Protein AF-A0A2V9ZZ71-F1 (afdb_monomer)

Nearest PDB structures (foldseek):
  5htf-assembly1_A  TM=5.946E-01  e=4.696E-04  Listeria monocytogenes EGD-e
  5tvl-assembly1_D  TM=6.041E-01  e=1.216E-03  Streptococcus pneumoniae str. Canada MDR_19A
  5tvl-assembly1_B  TM=5.857E-01  e=1.146E-03  Streptococcus pneumoniae str. Canada MDR_19A
  5tvl-assembly1_C  TM=5.934E-01  e=2.076E-03  Streptococcus pneumoniae str. Canada MDR_19A
  5htf-assembly1_B  TM=5.254E-01  e=1.236E-02  Listeria monocytogenes EGD-e

Radius of gyration: 32.53 Å; Cα contacts (8 Å, |Δi|>4): 201; chains: 1; bounding box: 63×42×75 Å

Structure (mmCIF, N/CA/C/O backbone):
data_AF-A0A2V9ZZ71-F1
#
_entry.id   AF-A0A2V9ZZ71-F1
#
loop_
_atom_site.group_PDB
_atom_site.id
_atom_site.type_symbol
_atom_site.label_atom_id
_atom_site.label_alt_id
_atom_site.label_comp_id
_atom_site.label_asym_id
_atom_site.label_entity_id
_atom_site.label_seq_id
_atom_site.pdbx_PDB_ins_code
_atom_site.Cartn_x
_atom_site.Cartn_y
_atom_site.Cartn_z
_atom_site.occupancy
_atom_site.B_iso_or_equiv
_atom_site.auth_seq_id
_atom_site.auth_comp_id
_atom_site.auth_asym_id
_atom_site.auth_atom_id
_atom_site.pdbx_PDB_model_num
ATOM 1 N N . GLY A 1 1 ? -25.218 19.286 33.540 1.00 86.62 1 GLY A N 1
ATOM 2 C CA . GLY A 1 1 ? -24.069 19.230 34.470 1.00 86.62 1 GLY A CA 1
ATOM 3 C C . GLY A 1 1 ? -23.604 17.795 34.626 1.00 86.62 1 GLY A C 1
ATOM 4 O O . GLY A 1 1 ? -24.302 16.906 34.154 1.00 86.62 1 GLY A O 1
ATOM 5 N N . VAL A 1 2 ? -22.455 17.566 35.270 1.00 90.88 2 VAL A N 1
ATOM 6 C CA . VAL A 1 2 ? -21.886 16.212 35.462 1.00 90.88 2 VAL A CA 1
ATOM 7 C C . VAL A 1 2 ? -22.869 15.278 36.178 1.00 90.88 2 VAL A C 1
ATOM 9 O O . VAL A 1 2 ? -23.041 14.143 35.752 1.00 90.88 2 VAL A O 1
ATOM 12 N N . GLU A 1 3 ? -23.574 15.772 37.198 1.00 93.06 3 GLU A N 1
ATOM 13 C CA . GLU A 1 3 ? -24.551 14.973 37.952 1.00 93.06 3 GLU A CA 1
ATOM 14 C C . GLU A 1 3 ? -25.739 14.522 37.090 1.00 93.06 3 GLU A C 1
ATOM 16 O O . GLU A 1 3 ? -26.086 13.346 37.067 1.00 93.06 3 GLU A O 1
ATOM 21 N N . GLU A 1 4 ? -26.304 15.430 36.290 1.00 94.88 4 GLU A N 1
ATOM 22 C CA . GLU A 1 4 ? -27.388 15.100 35.353 1.00 94.88 4 GLU A CA 1
ATOM 23 C C . GLU A 1 4 ? -26.950 14.080 34.295 1.00 94.88 4 GLU A C 1
ATOM 25 O O . GLU A 1 4 ? -27.708 13.180 33.938 1.00 94.88 4 GLU A O 1
ATOM 30 N N . ALA A 1 5 ? -25.710 14.189 33.805 1.00 95.25 5 ALA A N 1
ATOM 31 C CA . ALA A 1 5 ? -25.159 13.227 32.855 1.00 95.25 5 ALA A CA 1
ATOM 32 C C . ALA A 1 5 ? -24.974 11.841 33.495 1.00 95.25 5 ALA A C 1
ATOM 34 O O . ALA A 1 5 ? -25.311 10.838 32.864 1.00 95.25 5 ALA A O 1
ATOM 35 N N . ARG A 1 6 ? -24.513 11.786 34.754 1.00 96.06 6 ARG A N 1
ATOM 36 C CA . ARG A 1 6 ? -24.401 10.538 35.522 1.00 96.06 6 ARG A CA 1
ATOM 37 C C . ARG A 1 6 ? -25.767 9.895 35.713 1.00 96.06 6 ARG A C 1
ATOM 39 O O . ARG A 1 6 ? -25.947 8.740 35.346 1.00 96.06 6 ARG A O 1
ATOM 46 N N . LYS A 1 7 ? -26.737 10.654 36.224 1.00 97.50 7 LYS A N 1
ATOM 47 C CA . LYS A 1 7 ? -28.095 10.166 36.477 1.00 97.50 7 LYS A CA 1
ATOM 48 C C . LYS A 1 7 ? -28.752 9.644 35.200 1.00 97.50 7 LYS A C 1
ATOM 50 O O . LYS A 1 7 ? -29.333 8.562 35.200 1.00 97.50 7 LYS A O 1
ATOM 55 N N . LYS A 1 8 ? -28.585 10.364 34.083 1.00 97.69 8 LYS A N 1
ATOM 56 C CA . LYS A 1 8 ? -29.039 9.894 32.770 1.00 97.69 8 LYS A CA 1
ATOM 57 C C . LYS A 1 8 ? -28.391 8.557 32.403 1.00 97.69 8 LYS A C 1
ATOM 59 O O . LYS A 1 8 ? -29.105 7.647 31.996 1.00 97.69 8 LYS A O 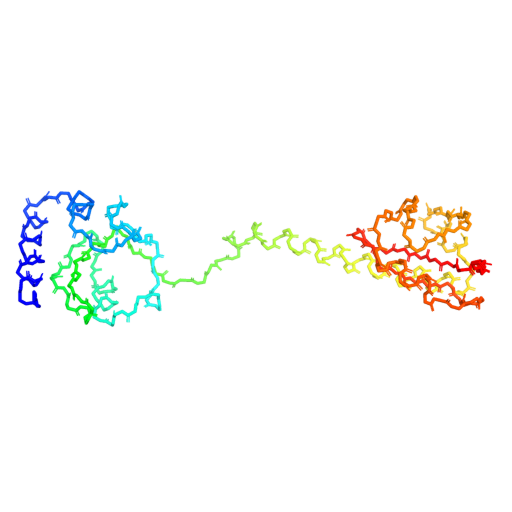1
ATOM 64 N N . ALA A 1 9 ? -27.073 8.417 32.547 1.00 97.69 9 ALA A N 1
ATOM 65 C CA . ALA A 1 9 ? -26.388 7.156 32.264 1.00 97.69 9 ALA A CA 1
ATOM 66 C C . ALA A 1 9 ? -26.896 6.013 33.165 1.00 97.69 9 ALA A C 1
ATOM 68 O O . ALA A 1 9 ? -27.210 4.934 32.670 1.00 97.69 9 ALA A O 1
ATOM 69 N N . GLU A 1 10 ? -27.069 6.251 34.464 1.00 98.12 10 GLU A N 1
ATOM 70 C CA . GLU A 1 10 ? -27.602 5.256 35.404 1.00 98.12 10 GLU A CA 1
ATOM 71 C C . GLU A 1 10 ? -29.016 4.794 35.032 1.00 98.12 10 GLU A C 1
ATOM 73 O O . GLU A 1 10 ? -29.315 3.599 35.083 1.00 98.12 10 GLU A O 1
ATOM 78 N N . ASP A 1 11 ? -29.887 5.710 34.609 1.00 98.31 11 ASP A N 1
ATOM 79 C CA . ASP A 1 11 ? -31.243 5.367 34.180 1.00 98.31 11 ASP A CA 1
ATOM 80 C C . ASP A 1 11 ? -31.258 4.574 32.865 1.00 98.31 11 ASP A C 1
ATOM 82 O O . ASP A 1 11 ? -32.060 3.648 32.711 1.00 98.31 11 ASP A O 1
ATOM 86 N N . LEU A 1 12 ? -30.343 4.868 31.937 1.00 98.19 12 LEU A N 1
ATOM 87 C CA . LEU A 1 12 ? -30.165 4.062 30.725 1.00 98.19 12 LEU A CA 1
ATOM 88 C C . LEU A 1 12 ? -29.623 2.669 31.058 1.00 98.19 12 LEU A C 1
ATOM 90 O O . LEU A 1 12 ? -30.107 1.678 30.511 1.00 98.19 12 LEU A O 1
ATOM 94 N N . LEU A 1 13 ? -28.684 2.561 31.999 1.00 98.19 13 LEU A N 1
ATOM 95 C CA . LEU A 1 13 ? -28.173 1.270 32.449 1.00 98.19 13 LEU A CA 1
ATOM 96 C C . LEU A 1 13 ? -29.276 0.413 33.082 1.00 98.19 13 LEU A C 1
ATOM 98 O O . LEU A 1 13 ? -29.344 -0.785 32.810 1.00 98.19 13 LEU A O 1
ATOM 102 N N . LYS A 1 14 ? -30.174 1.005 33.882 1.00 98.19 14 LYS A N 1
ATOM 103 C CA . LYS A 1 14 ? -31.342 0.289 34.429 1.00 98.19 14 LYS A CA 1
ATOM 104 C C . LYS A 1 14 ? -32.219 -0.289 33.318 1.00 98.19 14 LYS A C 1
ATOM 106 O O . LYS A 1 14 ? -32.635 -1.439 33.421 1.00 98.19 14 LYS A O 1
ATOM 111 N N . GLN A 1 15 ? -32.464 0.469 32.247 1.00 97.69 15 GLN A N 1
ATOM 112 C CA . GLN A 1 15 ? -33.233 -0.015 31.093 1.00 97.69 15 GLN A CA 1
ATOM 113 C C . GLN A 1 15 ? -32.530 -1.185 30.396 1.00 97.69 15 GLN A C 1
ATOM 115 O O . GLN A 1 15 ? -33.166 -2.193 30.092 1.00 97.69 15 GLN A O 1
ATOM 120 N N . LEU A 1 16 ? -31.215 -1.084 30.189 1.00 97.50 16 LEU A N 1
ATOM 121 C CA . LEU A 1 16 ? -30.416 -2.155 29.588 1.00 97.50 16 LEU A CA 1
ATOM 122 C C . LEU A 1 16 ? -30.435 -3.426 30.450 1.00 97.50 16 LEU A C 1
ATOM 124 O O . LEU A 1 16 ? -30.664 -4.516 29.931 1.00 97.50 16 LEU A O 1
ATOM 128 N N . LYS A 1 17 ? -30.289 -3.289 31.774 1.00 95.81 17 LYS A N 1
ATOM 129 C CA . LYS A 1 17 ? -30.390 -4.403 32.733 1.00 95.81 17 LYS A CA 1
ATOM 130 C C . LYS A 1 17 ? -31.794 -5.017 32.787 1.00 95.81 17 LYS A C 1
ATOM 132 O O . LYS A 1 17 ? -31.918 -6.208 33.047 1.00 95.81 17 LYS A O 1
ATOM 137 N N . ALA A 1 18 ? -32.835 -4.236 32.501 1.00 96.75 18 ALA A N 1
ATOM 138 C CA . ALA A 1 18 ? -34.211 -4.713 32.362 1.00 96.75 18 ALA A CA 1
ATOM 139 C C . ALA A 1 18 ? -34.499 -5.394 31.005 1.00 96.75 18 ALA A C 1
ATOM 141 O O . ALA A 1 18 ? -35.634 -5.798 30.759 1.00 96.75 18 ALA A O 1
ATOM 142 N N . GLY A 1 19 ? -33.497 -5.540 30.129 1.00 94.81 19 GLY A N 1
ATOM 143 C CA . GLY A 1 19 ? -33.616 -6.252 28.854 1.00 94.81 19 GLY A CA 1
ATOM 144 C C . GLY A 1 19 ? -33.905 -5.366 27.642 1.00 94.81 19 GLY A C 1
ATOM 145 O O . GLY A 1 19 ? -34.232 -5.888 26.576 1.00 94.81 19 GLY A O 1
ATOM 146 N N . ALA A 1 20 ? -33.786 -4.039 27.762 1.00 97.50 20 ALA A N 1
ATOM 147 C CA . ALA A 1 20 ? -33.889 -3.156 26.603 1.00 97.50 20 ALA A CA 1
ATOM 148 C C . ALA A 1 20 ? -32.803 -3.476 25.557 1.00 97.50 20 ALA A C 1
ATOM 150 O O . ALA A 1 20 ? -31.664 -3.813 25.890 1.00 97.50 20 ALA A O 1
ATOM 151 N N . ASN A 1 21 ? -33.140 -3.334 24.271 1.00 97.31 21 ASN A N 1
ATOM 152 C CA . ASN A 1 21 ? -32.179 -3.533 23.191 1.00 97.31 21 ASN A CA 1
ATOM 153 C C . ASN A 1 21 ? -31.091 -2.445 23.228 1.00 97.31 21 ASN A C 1
ATOM 155 O O . ASN A 1 21 ? -31.386 -1.251 23.151 1.00 97.31 21 ASN A O 1
ATOM 159 N N . PHE A 1 22 ? -29.827 -2.866 23.304 1.00 97.56 22 PHE A N 1
ATOM 160 C CA . PHE A 1 22 ? -28.691 -1.950 23.420 1.00 97.56 22 PHE A CA 1
ATOM 161 C C . PHE A 1 22 ? -28.575 -0.991 22.230 1.00 97.56 22 PHE A C 1
ATOM 163 O O . PHE A 1 22 ? -28.389 0.207 22.428 1.00 97.56 22 PHE A O 1
ATOM 170 N N . ALA A 1 23 ? -28.741 -1.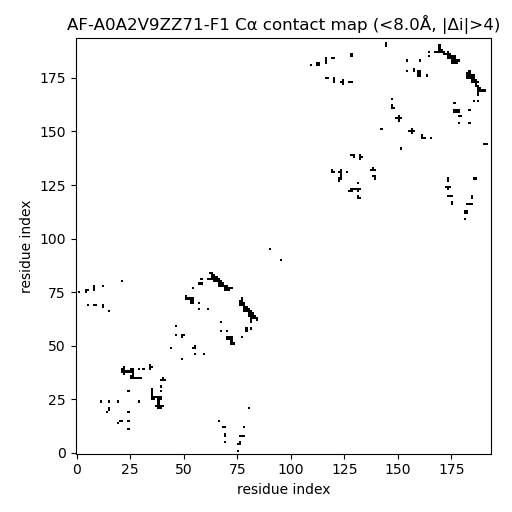493 21.005 1.00 97.38 23 ALA A N 1
ATOM 171 C CA . ALA A 1 23 ? -28.625 -0.682 19.799 1.00 97.38 23 ALA A CA 1
ATOM 172 C C . ALA A 1 23 ? -29.712 0.401 19.732 1.00 97.38 23 ALA A C 1
ATOM 174 O O . ALA A 1 23 ? -29.436 1.525 19.314 1.00 97.38 23 ALA A O 1
ATOM 175 N N . ASP A 1 24 ? -30.928 0.099 20.188 1.00 97.88 24 ASP A N 1
ATOM 176 C CA . ASP A 1 24 ? -32.017 1.079 20.228 1.00 97.88 24 ASP A CA 1
ATOM 177 C C . ASP A 1 24 ? -31.779 2.156 21.291 1.00 97.88 24 ASP A C 1
ATOM 179 O O . ASP A 1 24 ? -32.014 3.343 21.041 1.00 97.88 24 ASP A O 1
ATOM 183 N N . VAL A 1 25 ? -31.283 1.762 22.468 1.00 97.81 25 VAL A N 1
ATOM 184 C CA . VAL A 1 25 ? -30.900 2.702 23.530 1.00 97.81 25 VAL A CA 1
ATOM 185 C C . VAL A 1 25 ? -29.761 3.605 23.054 1.00 97.81 25 VAL A C 1
ATOM 187 O O . VAL A 1 25 ? -29.849 4.824 23.224 1.00 97.81 25 VAL A O 1
ATOM 190 N N . ALA A 1 26 ? -28.743 3.037 22.401 1.00 97.62 26 ALA A N 1
ATOM 191 C CA . ALA A 1 26 ? -27.606 3.768 21.856 1.00 97.62 26 ALA A CA 1
ATOM 192 C C . ALA A 1 26 ? -28.023 4.750 20.750 1.00 97.62 26 ALA A C 1
ATOM 194 O O . ALA A 1 26 ? -27.672 5.923 20.833 1.00 97.62 26 ALA A O 1
ATOM 195 N N . LYS A 1 27 ? -28.846 4.334 19.777 1.00 97.56 27 LYS A N 1
ATOM 196 C CA . LYS A 1 27 ? -29.354 5.228 18.714 1.00 97.56 27 LYS A CA 1
ATOM 197 C C . LYS A 1 27 ? -30.094 6.444 19.249 1.00 97.56 27 LYS A C 1
ATOM 199 O O . LYS A 1 27 ? -30.001 7.521 18.669 1.00 97.56 27 LYS A O 1
ATOM 204 N N . LYS A 1 28 ? -30.850 6.267 20.332 1.00 97.19 28 LYS A N 1
ATOM 205 C CA . LYS A 1 28 ? -31.665 7.336 20.921 1.00 97.19 28 LYS A CA 1
ATOM 206 C C . LYS A 1 28 ? -30.876 8.262 21.844 1.00 97.19 28 LYS A C 1
ATOM 208 O O . LYS A 1 28 ? -31.273 9.411 22.006 1.00 97.19 28 LYS A O 1
ATOM 213 N N . ASN A 1 29 ? -29.822 7.767 22.495 1.00 97.19 29 ASN A N 1
ATOM 214 C CA . ASN A 1 29 ? -29.215 8.465 23.632 1.00 97.19 29 ASN A CA 1
ATOM 215 C C . ASN A 1 29 ? -27.707 8.696 23.536 1.00 97.19 29 ASN A C 1
ATOM 217 O O . ASN A 1 29 ? -27.206 9.543 24.281 1.00 97.19 29 ASN A O 1
ATOM 221 N N . SER A 1 30 ? -26.994 7.950 22.689 1.00 96.50 30 SER A N 1
ATOM 222 C CA . SER A 1 30 ? -25.545 8.084 22.555 1.00 96.50 30 SER A CA 1
ATOM 223 C C . SER A 1 30 ? -25.185 9.460 22.005 1.00 96.50 30 SER A C 1
ATOM 225 O O . SER A 1 30 ? -25.816 9.955 21.072 1.00 96.50 30 SER A O 1
ATOM 227 N N . GLN A 1 31 ? -24.161 10.065 22.601 1.00 95.25 31 GLN A N 1
ATOM 228 C CA . GLN A 1 31 ? -23.579 11.329 22.146 1.00 95.25 31 GLN A CA 1
ATOM 229 C C . GLN A 1 31 ? -22.339 11.106 21.269 1.00 95.25 31 GLN A C 1
ATOM 231 O O . GLN A 1 31 ? -21.795 12.069 20.737 1.00 95.25 31 GLN A O 1
ATOM 236 N N . ASP A 1 32 ? -21.910 9.853 21.092 1.00 92.38 32 ASP A N 1
ATOM 237 C CA . ASP A 1 32 ? -20.880 9.501 20.121 1.00 92.38 32 ASP A CA 1
ATOM 238 C C . ASP A 1 32 ? -21.469 9.568 18.702 1.00 92.38 32 ASP A C 1
ATOM 240 O O . ASP A 1 32 ? -22.326 8.763 18.321 1.00 92.38 32 ASP A O 1
ATOM 244 N N . ALA A 1 33 ? -21.017 10.553 17.926 1.00 90.81 33 ALA A N 1
ATOM 245 C CA . ALA A 1 33 ? -21.499 10.816 16.574 1.00 90.81 33 ALA A CA 1
ATOM 246 C C . ALA A 1 33 ? -21.133 9.706 15.571 1.00 90.81 33 ALA A C 1
ATOM 248 O O . ALA A 1 33 ? -21.847 9.516 14.575 1.00 90.81 33 ALA A O 1
ATOM 249 N N . ASP A 1 34 ? -20.053 8.967 15.830 1.00 90.50 34 ASP A N 1
ATOM 250 C CA . ASP A 1 34 ? -19.548 7.942 14.921 1.00 90.50 34 ASP A CA 1
ATOM 251 C C . ASP A 1 34 ? -20.342 6.644 15.078 1.00 90.50 34 ASP A C 1
ATOM 253 O O . ASP A 1 34 ? -20.831 6.076 14.091 1.00 90.50 34 ASP A O 1
ATOM 257 N N . SER A 1 35 ? -20.542 6.210 16.325 1.00 93.31 35 SER A N 1
ATOM 258 C CA . SER A 1 35 ? -21.186 4.931 16.631 1.00 93.31 35 SER A CA 1
ATOM 259 C C . SER A 1 35 ? -22.678 5.043 16.959 1.00 93.31 35 SER A C 1
ATOM 261 O O . SER A 1 35 ? -23.438 4.120 16.656 1.00 93.31 35 SER A O 1
ATOM 263 N N . GLY A 1 36 ? -23.147 6.164 17.519 1.00 94.38 36 GLY A N 1
ATOM 264 C CA . GLY A 1 36 ? -24.501 6.309 18.064 1.00 94.38 36 GLY A CA 1
ATOM 265 C C . GLY A 1 36 ? -25.598 5.993 17.049 1.00 94.38 36 GLY A C 1
ATOM 266 O O . GLY A 1 36 ? -26.431 5.115 17.281 1.00 94.38 36 GLY A O 1
ATOM 267 N N . LYS A 1 37 ? -25.532 6.601 15.858 1.00 93.44 37 LYS A N 1
ATOM 268 C CA . LYS A 1 37 ? -26.457 6.336 14.733 1.00 93.44 37 LYS A CA 1
ATOM 269 C C . LYS A 1 37 ? -26.485 4.866 14.285 1.00 93.44 37 LYS A C 1
ATOM 271 O O . LYS A 1 37 ? -27.502 4.385 13.785 1.00 93.44 37 LYS A O 1
ATOM 276 N N . ASN A 1 38 ? -25.396 4.140 14.525 1.00 95.06 38 ASN A N 1
ATOM 277 C CA . ASN A 1 38 ? -25.212 2.731 14.186 1.00 95.06 38 ASN A CA 1
ATOM 278 C C . ASN A 1 38 ? -25.450 1.802 15.389 1.00 95.06 38 ASN A C 1
ATOM 280 O O . ASN A 1 38 ? -24.968 0.673 15.406 1.00 95.06 38 ASN A O 1
ATOM 284 N N . GLY A 1 39 ? -26.190 2.253 16.409 1.00 95.75 39 GLY A N 1
ATOM 285 C CA . GLY A 1 39 ? -26.483 1.437 17.590 1.00 95.75 39 GLY A CA 1
ATOM 286 C C . GLY A 1 39 ? -25.311 1.278 18.552 1.00 95.75 39 GLY A C 1
ATOM 287 O O . GLY A 1 39 ? -25.303 0.329 19.329 1.00 95.75 39 GLY A O 1
ATOM 288 N N . GLY A 1 40 ? -24.337 2.187 18.509 1.00 95.44 40 GLY A N 1
ATOM 289 C CA . GLY A 1 40 ? -23.150 2.145 19.365 1.00 95.44 40 GLY A CA 1
ATOM 290 C C . GLY A 1 40 ? -22.096 1.128 18.919 1.00 95.44 40 GLY A C 1
ATOM 291 O O . GLY A 1 40 ? -21.213 0.796 19.700 1.00 95.44 40 GLY A O 1
ATOM 292 N N . SER A 1 41 ? -22.182 0.602 17.691 1.00 95.38 41 SER A N 1
ATOM 293 C CA . SER A 1 41 ? -21.215 -0.384 17.198 1.00 95.38 41 SER A CA 1
ATOM 294 C C . SER A 1 41 ? -19.869 0.264 16.864 1.00 95.38 41 SER A C 1
ATOM 296 O O . SER A 1 41 ? -19.809 1.193 16.058 1.00 95.38 41 SER A O 1
ATOM 298 N N . LEU A 1 42 ? -18.796 -0.264 17.458 1.00 92.94 42 LEU A N 1
ATOM 299 C CA . LEU A 1 42 ? -17.408 0.170 17.242 1.00 92.94 42 LEU A CA 1
ATOM 300 C C . LEU A 1 42 ? -16.584 -0.821 16.396 1.00 92.94 42 LEU A C 1
ATOM 302 O O . LEU A 1 42 ? -15.431 -0.549 16.071 1.00 92.94 42 LEU A O 1
ATOM 306 N N . GLY A 1 43 ? -17.155 -1.977 16.038 1.00 92.50 43 GLY A N 1
ATOM 307 C CA . GLY A 1 43 ? -16.415 -3.073 15.406 1.00 92.50 43 GLY A CA 1
ATOM 308 C C . GLY A 1 43 ? -15.346 -3.683 16.324 1.00 92.50 43 GLY A C 1
ATOM 309 O O . GLY A 1 43 ? -15.461 -3.649 17.549 1.00 92.50 43 GLY A O 1
ATOM 310 N N . TRP A 1 44 ? -14.301 -4.266 15.729 1.00 90.94 44 TRP A N 1
ATOM 311 C CA . TRP A 1 44 ? -13.158 -4.796 16.477 1.00 90.94 44 TRP A CA 1
ATOM 312 C C . TRP A 1 44 ? -12.247 -3.660 16.942 1.00 90.94 44 TRP A C 1
ATOM 314 O O . TRP A 1 44 ? -11.619 -2.986 16.125 1.00 90.94 44 TRP A O 1
ATOM 324 N N . VAL A 1 45 ? -12.137 -3.488 18.258 1.00 92.06 45 VAL A N 1
ATOM 325 C CA . VAL A 1 45 ? -11.274 -2.481 18.886 1.00 92.06 45 VAL A CA 1
ATOM 326 C C . VAL A 1 45 ? -10.058 -3.128 19.541 1.00 92.06 45 VAL A C 1
ATOM 328 O O . VAL A 1 45 ? -10.127 -4.230 20.086 1.00 92.06 45 VAL A O 1
ATOM 331 N N . GLN A 1 46 ? -8.926 -2.429 19.511 1.00 91.94 46 GLN A N 1
ATOM 332 C CA . GLN A 1 46 ? -7.720 -2.825 20.235 1.00 91.94 46 GLN A CA 1
ATOM 333 C C . GLN A 1 46 ? -7.596 -1.995 21.511 1.00 91.94 46 GLN A C 1
ATOM 335 O O . GLN A 1 46 ? -8.066 -0.864 21.579 1.00 91.94 46 GLN A O 1
ATOM 340 N N . ARG A 1 47 ? -6.918 -2.519 22.539 1.00 90.44 47 ARG A N 1
ATOM 341 C CA . ARG A 1 47 ? -6.751 -1.783 23.805 1.00 90.44 47 ARG A CA 1
ATOM 342 C C . ARG A 1 47 ? -6.089 -0.417 23.587 1.00 90.44 47 ARG A C 1
ATOM 344 O O . ARG A 1 47 ? -6.466 0.546 24.240 1.00 90.44 47 ARG A O 1
ATOM 351 N N . SER A 1 48 ? -5.143 -0.337 22.652 1.00 89.94 48 SER A N 1
ATOM 352 C CA . SER A 1 48 ? -4.440 0.891 22.265 1.00 89.94 48 SER A CA 1
ATOM 353 C C . SER A 1 48 ? -5.311 1.910 21.525 1.00 89.94 48 SER A C 1
ATOM 355 O O . SER A 1 48 ? -4.930 3.074 21.466 1.00 89.94 48 SER A O 1
ATOM 357 N N . SER A 1 49 ? -6.456 1.505 20.963 1.00 91.19 49 SER A N 1
ATOM 358 C CA . SER A 1 49 ? -7.360 2.406 20.240 1.00 91.19 49 SER A CA 1
ATOM 359 C C . SER A 1 49 ? -8.439 3.030 21.129 1.00 91.19 49 SER A C 1
ATOM 361 O O . SER A 1 49 ? -9.237 3.811 20.625 1.00 91.19 49 SER A O 1
ATOM 363 N N . ILE A 1 50 ? -8.496 2.692 22.426 1.00 92.50 50 ILE A N 1
ATOM 364 C CA . ILE A 1 50 ? -9.462 3.253 23.382 1.00 92.50 50 ILE A CA 1
ATOM 365 C C . ILE A 1 50 ? -8.776 4.368 24.193 1.00 92.50 50 ILE A C 1
ATOM 367 O O . ILE A 1 50 ? -7.899 4.060 25.002 1.00 92.50 50 ILE A O 1
ATOM 371 N N . PRO A 1 51 ? -9.162 5.650 24.027 1.00 90.88 51 PRO A N 1
ATOM 372 C CA . PRO A 1 51 ? -8.456 6.769 24.659 1.00 90.88 51 PRO A CA 1
ATOM 373 C C . PRO A 1 51 ? -8.611 6.837 26.183 1.00 90.88 51 PRO A C 1
ATOM 375 O O . PRO A 1 51 ? -7.678 7.228 26.879 1.00 90.88 51 PRO A O 1
ATOM 378 N N . ALA A 1 52 ? -9.788 6.480 26.709 1.00 94.44 52 ALA A N 1
ATOM 379 C CA . ALA A 1 52 ? -10.075 6.548 28.140 1.00 94.44 52 ALA A CA 1
ATOM 380 C C . ALA A 1 52 ? -9.597 5.272 28.862 1.00 94.44 52 ALA A C 1
ATOM 382 O O . ALA A 1 52 ? -10.125 4.189 28.587 1.00 94.44 52 ALA A O 1
ATOM 383 N N . PRO A 1 53 ? -8.663 5.369 29.830 1.00 94.81 53 PRO A N 1
ATOM 384 C CA . PRO A 1 53 ? -8.110 4.197 30.512 1.00 94.81 53 PRO A CA 1
ATOM 385 C C . PRO A 1 53 ? -9.158 3.343 31.234 1.00 94.81 53 PRO A C 1
ATOM 387 O O . PRO A 1 53 ? -9.093 2.117 31.171 1.00 94.81 53 PRO A O 1
ATOM 390 N N . GLU A 1 54 ? -10.152 3.967 31.872 1.00 95.75 54 GLU A N 1
ATOM 391 C CA . GLU A 1 54 ? -11.219 3.246 32.582 1.00 95.75 54 GLU A CA 1
ATOM 392 C C . GLU A 1 54 ? -12.149 2.493 31.621 1.00 95.75 54 GLU A C 1
ATOM 394 O O . GLU A 1 54 ? -12.554 1.361 31.892 1.00 95.75 54 GLU A O 1
ATOM 399 N N . VAL A 1 55 ? -12.407 3.067 30.443 1.00 95.88 55 VAL A N 1
ATOM 400 C CA . VAL A 1 55 ? -13.179 2.424 29.370 1.00 95.88 55 VAL A CA 1
ATOM 401 C C . VAL A 1 55 ? -12.396 1.235 28.816 1.00 95.88 55 VAL A C 1
ATOM 403 O O . VAL A 1 55 ? -12.930 0.133 28.709 1.00 95.88 55 VAL A O 1
ATOM 406 N N . ALA A 1 56 ? -11.097 1.413 28.554 1.00 95.25 56 ALA A N 1
ATOM 407 C CA . ALA A 1 56 ? -10.217 0.341 28.095 1.00 95.25 56 ALA A CA 1
ATOM 408 C C . ALA A 1 56 ? -10.083 -0.784 29.135 1.00 95.25 56 ALA A C 1
ATOM 410 O O . ALA A 1 56 ? -9.994 -1.965 28.793 1.00 95.25 56 ALA A O 1
ATOM 411 N N . LYS A 1 57 ? -10.065 -0.441 30.425 1.00 94.69 57 LYS A N 1
ATOM 412 C CA . LYS A 1 57 ? -10.050 -1.415 31.517 1.00 94.69 57 LYS A CA 1
ATOM 413 C C . LYS A 1 57 ? -11.337 -2.233 31.531 1.00 94.69 57 LYS A C 1
ATOM 415 O O . LYS A 1 57 ? -11.246 -3.459 31.566 1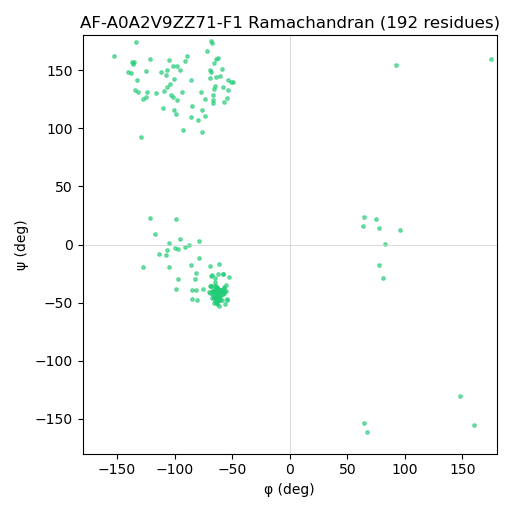.00 94.69 57 LYS A O 1
ATOM 420 N N . ALA A 1 58 ? -12.500 -1.590 31.450 1.00 94.81 58 ALA A N 1
ATOM 421 C CA . ALA A 1 58 ? -13.787 -2.278 31.429 1.00 94.81 58 ALA A CA 1
ATOM 422 C C . ALA A 1 58 ? -13.942 -3.167 30.182 1.00 94.81 58 ALA A C 1
ATOM 424 O O . ALA A 1 58 ? -14.224 -4.357 30.318 1.00 94.81 58 ALA A O 1
ATOM 425 N N . ALA A 1 59 ? -13.659 -2.629 28.989 1.00 94.44 59 ALA A N 1
ATOM 426 C CA . ALA A 1 59 ? -13.814 -3.323 27.707 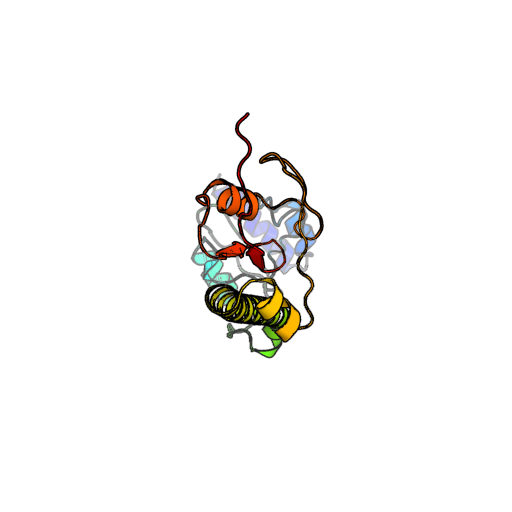1.00 94.44 59 ALA A CA 1
ATOM 427 C C . ALA A 1 59 ? -13.058 -4.660 27.635 1.00 94.44 59 ALA A C 1
ATOM 429 O O . ALA A 1 59 ? -13.531 -5.615 27.030 1.00 94.44 59 ALA A O 1
ATOM 430 N N . PHE A 1 60 ? -11.889 -4.737 28.274 1.00 93.06 60 PHE A N 1
ATOM 431 C CA . PHE A 1 60 ? -11.020 -5.915 28.231 1.00 93.06 60 PHE A CA 1
ATOM 432 C C . PHE A 1 60 ? -11.031 -6.759 29.515 1.00 93.06 60 PHE A C 1
ATOM 434 O O . PHE A 1 60 ? -10.287 -7.734 29.595 1.00 93.06 60 PHE A O 1
ATOM 441 N N . SER A 1 61 ? -11.819 -6.381 30.526 1.00 92.75 61 SER A N 1
ATOM 442 C CA . SER A 1 61 ? -11.992 -7.182 31.753 1.00 92.75 61 SER A CA 1
ATOM 443 C C . SER A 1 61 ? -13.342 -7.896 31.799 1.00 92.75 61 SER A C 1
ATOM 445 O O . SER A 1 61 ? -13.513 -8.843 32.562 1.00 92.75 61 SER A O 1
ATOM 447 N N . LEU A 1 62 ? -14.310 -7.431 31.008 1.00 94.38 62 LEU A N 1
ATOM 448 C CA . LEU A 1 62 ? -15.662 -7.964 30.989 1.00 94.38 62 LEU A CA 1
ATOM 449 C C . LEU A 1 62 ? -15.785 -9.173 30.042 1.00 94.38 62 LEU A C 1
ATOM 451 O O . LEU A 1 62 ? -15.199 -9.166 28.957 1.00 94.38 62 LEU A O 1
ATOM 455 N N . PRO A 1 63 ? -16.556 -10.212 30.413 1.00 93.62 63 PRO A N 1
ATOM 456 C CA . PRO A 1 63 ? -16.826 -11.338 29.526 1.00 93.62 63 PRO A CA 1
ATOM 457 C C . PRO A 1 63 ? -17.658 -10.940 28.302 1.00 93.62 63 PRO A C 1
ATOM 459 O O . PRO A 1 63 ? -18.467 -10.009 28.352 1.00 93.62 63 PRO A O 1
ATOM 462 N N . LYS A 1 64 ? -17.543 -11.726 27.228 1.00 94.88 64 LYS A N 1
ATOM 463 C CA . LYS A 1 64 ? -18.463 -11.672 26.085 1.00 94.88 64 LYS A CA 1
ATOM 464 C C . LYS A 1 64 ? -19.924 -11.762 26.547 1.00 94.88 64 LYS A C 1
ATOM 466 O O . LYS A 1 64 ? -20.261 -12.547 27.429 1.00 94.88 64 LYS A O 1
ATOM 471 N N . GLY A 1 65 ? -20.787 -10.977 25.914 1.00 94.19 65 GLY A N 1
ATOM 472 C CA . GLY A 1 65 ? -22.227 -10.912 26.153 1.00 94.19 65 GLY A CA 1
ATOM 473 C C . GLY A 1 65 ? -22.645 -10.032 27.331 1.00 94.19 65 GLY A C 1
ATOM 474 O O . GLY A 1 65 ? -23.837 -9.934 27.607 1.00 94.19 65 GLY A O 1
ATOM 475 N N . THR A 1 66 ? -21.703 -9.394 28.029 1.00 94.81 66 THR A N 1
ATOM 476 C CA . THR A 1 66 ? -22.009 -8.595 29.223 1.00 94.81 66 THR A CA 1
ATOM 477 C C . THR A 1 66 ? -22.110 -7.102 28.921 1.00 94.81 66 THR A C 1
ATOM 479 O O . THR A 1 66 ? -21.511 -6.595 27.969 1.00 94.81 66 THR A O 1
ATOM 482 N N . THR A 1 67 ? -22.886 -6.396 29.744 1.00 96.75 67 THR A N 1
ATOM 483 C CA . THR A 1 67 ? -22.975 -4.931 29.761 1.00 96.75 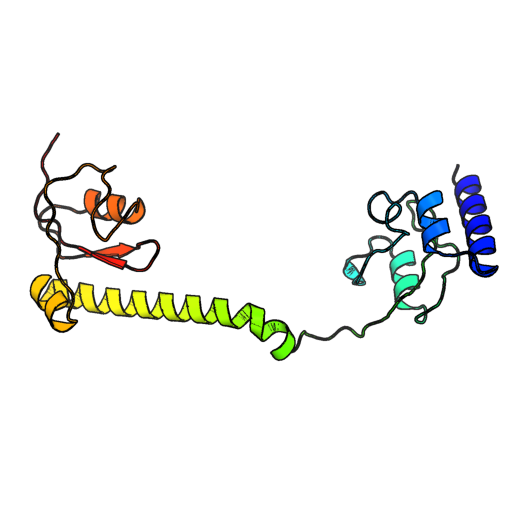67 THR A CA 1
ATOM 484 C C . THR A 1 67 ? -22.251 -4.403 30.997 1.00 96.75 67 THR A C 1
ATOM 486 O O . THR A 1 67 ? -22.400 -4.969 32.079 1.00 96.75 67 THR A O 1
ATOM 489 N N . SER A 1 68 ? -21.452 -3.348 30.841 1.00 97.50 68 SER A N 1
ATOM 490 C CA . SER A 1 68 ? -20.705 -2.731 31.937 1.00 97.50 68 SER A CA 1
ATOM 491 C C . SER A 1 68 ? -21.614 -1.960 32.896 1.00 97.50 68 SER A C 1
ATOM 493 O O . SER A 1 68 ? -22.746 -1.608 32.567 1.00 97.50 68 SER A O 1
ATOM 495 N N . GLU A 1 69 ? -21.077 -1.609 34.063 1.00 97.38 69 GLU A N 1
ATOM 496 C CA . GLU A 1 69 ? -21.616 -0.493 34.845 1.00 97.38 69 GLU A CA 1
ATOM 497 C C . GLU A 1 69 ? -21.364 0.849 34.132 1.00 97.38 69 GLU A C 1
ATOM 499 O O . GLU A 1 69 ? -20.696 0.896 33.094 1.00 97.38 69 GLU A O 1
ATOM 504 N N . VAL A 1 70 ? -21.887 1.944 34.689 1.00 97.69 70 VAL A N 1
ATOM 505 C CA . VAL A 1 70 ? -21.584 3.299 34.211 1.00 97.69 70 VAL A CA 1
ATOM 506 C C . VAL A 1 70 ? -20.108 3.610 34.471 1.00 97.69 70 VAL A C 1
ATOM 508 O O . VAL A 1 70 ? -19.648 3.582 35.613 1.00 97.69 70 VAL A O 1
ATOM 511 N N . ILE A 1 71 ? -19.368 3.930 33.412 1.00 97.69 71 ILE A N 1
ATOM 512 C CA . ILE A 1 71 ? -17.937 4.233 33.458 1.00 97.69 71 ILE A CA 1
ATOM 513 C C . ILE A 1 71 ? -17.758 5.741 33.348 1.00 97.69 71 ILE A C 1
ATOM 515 O O . ILE A 1 71 ? -18.270 6.364 32.424 1.00 97.69 71 ILE A O 1
ATOM 519 N N . ASN A 1 72 ? -16.994 6.339 34.260 1.00 96.12 72 ASN A N 1
ATOM 520 C CA . ASN A 1 72 ? -16.546 7.717 34.097 1.00 96.12 72 ASN A CA 1
ATOM 521 C C . ASN A 1 72 ? -15.343 7.749 33.144 1.00 96.12 72 ASN A C 1
ATOM 523 O O . ASN A 1 72 ? -14.245 7.337 33.516 1.00 96.12 72 ASN A O 1
ATOM 527 N N . ALA A 1 73 ? -15.555 8.236 31.924 1.00 93.25 73 ALA A N 1
ATOM 528 C CA . ALA A 1 73 ? -14.538 8.274 30.877 1.00 93.25 73 ALA A CA 1
ATOM 529 C C . ALA A 1 73 ? -13.668 9.548 30.914 1.00 93.25 73 ALA A C 1
ATOM 531 O O . ALA A 1 73 ? -12.785 9.726 30.078 1.00 93.25 73 ALA A O 1
ATOM 532 N N . GLY A 1 74 ? -13.920 10.465 31.857 1.00 92.00 74 GLY A N 1
ATOM 533 C CA . GLY A 1 74 ? -13.248 11.767 31.958 1.00 92.00 74 GLY A CA 1
ATOM 534 C C . GLY A 1 74 ? -13.812 12.834 31.011 1.00 92.00 74 GLY A C 1
ATOM 535 O O . GLY A 1 74 ? -13.824 14.011 31.361 1.00 92.00 74 GLY A O 1
ATOM 536 N N . TYR A 1 75 ? -14.354 12.427 29.861 1.00 89.62 75 TYR A N 1
ATOM 537 C CA . TYR A 1 75 ? -15.109 13.284 28.934 1.00 89.62 75 TYR A CA 1
ATOM 538 C C . TYR A 1 75 ? -16.634 13.135 29.061 1.00 89.62 75 TYR A C 1
ATOM 540 O O . TYR A 1 75 ? -17.390 13.822 28.378 1.00 89.62 75 TYR A O 1
ATOM 548 N N . GLY A 1 76 ? -17.098 12.233 29.923 1.00 94.19 76 GLY A N 1
ATOM 549 C CA . GLY A 1 76 ? -18.504 11.878 30.045 1.00 94.19 76 GLY A CA 1
ATOM 550 C C . GLY A 1 76 ? -18.682 10.528 30.726 1.00 94.19 76 GLY A C 1
ATOM 551 O O . GLY A 1 76 ? -17.817 10.087 31.488 1.00 94.19 76 GLY A O 1
ATOM 552 N N . PHE A 1 77 ? -19.814 9.888 30.443 1.00 97.00 77 PHE A N 1
ATOM 553 C CA . PHE A 1 77 ? -20.170 8.587 30.992 1.00 97.00 77 PHE A CA 1
ATOM 554 C C . PHE A 1 77 ? -20.474 7.595 29.878 1.00 97.00 77 PHE A C 1
ATOM 556 O O . PHE A 1 77 ? -21.349 7.858 29.052 1.00 97.00 77 PHE A O 1
ATOM 563 N N . ASP A 1 78 ? -19.807 6.446 29.927 1.00 96.69 78 ASP A N 1
ATOM 564 C CA . ASP A 1 78 ? -19.967 5.370 28.957 1.00 96.69 78 ASP A CA 1
ATOM 565 C C . ASP A 1 78 ? -20.626 4.149 29.599 1.00 96.69 78 ASP A C 1
ATOM 567 O O . ASP A 1 78 ? -20.424 3.844 30.776 1.00 96.69 78 ASP A O 1
ATOM 571 N N . ILE A 1 79 ? -21.395 3.421 28.795 1.00 97.62 79 ILE A N 1
ATOM 572 C CA . ILE A 1 79 ? -21.881 2.077 29.101 1.00 97.62 79 ILE A CA 1
ATOM 573 C C . ILE A 1 79 ? -21.487 1.216 27.909 1.00 97.62 79 ILE A C 1
ATOM 575 O O . ILE A 1 79 ? -21.818 1.545 26.773 1.00 97.62 79 ILE A O 1
ATOM 579 N N . LEU A 1 80 ? -20.780 0.123 28.161 1.00 96.88 80 LEU A N 1
ATOM 580 C CA . LEU A 1 80 ? -20.268 -0.770 27.130 1.00 96.88 80 LEU A CA 1
ATOM 581 C C . LEU A 1 80 ? -21.066 -2.066 27.105 1.00 96.88 80 LEU A C 1
ATOM 583 O O . LEU A 1 80 ? -21.522 -2.544 28.141 1.00 96.88 80 LEU A O 1
ATOM 587 N N . ARG A 1 81 ? -21.158 -2.683 25.931 1.00 96.44 81 ARG A N 1
ATOM 588 C CA . ARG A 1 81 ? -21.575 -4.073 25.764 1.00 96.44 81 ARG A CA 1
ATOM 589 C C . ARG A 1 81 ? -20.488 -4.813 24.998 1.00 96.44 81 ARG A C 1
ATOM 591 O O . ARG A 1 81 ? -20.023 -4.328 23.972 1.00 96.44 81 ARG A O 1
ATOM 598 N N . ILE A 1 82 ? -20.084 -5.974 25.499 1.00 96.50 82 ILE A N 1
ATOM 599 C CA . ILE A 1 82 ? -19.052 -6.792 24.859 1.00 96.50 82 ILE A CA 1
ATOM 600 C C . ILE A 1 82 ? -19.736 -7.787 23.932 1.00 96.50 82 ILE A C 1
ATOM 602 O O . ILE A 1 82 ? -20.237 -8.809 24.389 1.00 96.50 82 ILE A O 1
ATOM 606 N N . ASP A 1 83 ? -19.788 -7.500 22.635 1.00 95.19 83 ASP A N 1
ATOM 607 C CA . ASP A 1 83 ? -20.429 -8.413 21.683 1.00 95.19 83 ASP A CA 1
ATOM 608 C C . ASP A 1 83 ? -19.568 -9.646 21.386 1.00 95.19 83 ASP A C 1
ATOM 610 O O . ASP A 1 83 ? -20.095 -10.756 21.301 1.00 95.19 83 ASP A O 1
ATOM 614 N N . ASP A 1 84 ? -18.247 -9.477 21.285 1.00 93.94 84 ASP A N 1
ATOM 615 C CA . ASP A 1 84 ? -17.299 -10.575 21.106 1.00 93.94 84 ASP A CA 1
ATOM 616 C C . ASP A 1 84 ? -15.910 -10.239 21.667 1.00 93.94 84 ASP A C 1
ATOM 618 O O . ASP A 1 84 ? -15.585 -9.072 21.896 1.00 93.94 84 ASP A O 1
ATOM 622 N N . THR A 1 85 ? -15.083 -11.262 21.891 1.00 90.88 85 THR A N 1
ATOM 623 C CA . THR A 1 85 ? -13.683 -11.107 22.300 1.00 90.88 85 THR A CA 1
ATOM 624 C C . THR A 1 85 ? -12.782 -11.996 21.451 1.00 90.88 85 THR A C 1
ATOM 626 O O . THR A 1 85 ? -13.119 -13.128 21.116 1.00 90.88 85 THR A O 1
ATOM 629 N N . GLN A 1 86 ? -11.605 -11.482 21.099 1.00 85.75 86 GLN A N 1
ATOM 630 C CA . GLN A 1 86 ? -10.594 -12.236 20.368 1.00 85.75 86 GLN A CA 1
ATOM 631 C C . GLN A 1 86 ? -9.245 -12.052 21.051 1.00 85.75 86 GLN A C 1
ATOM 633 O O . GLN A 1 86 ? -8.832 -10.931 21.357 1.00 85.75 86 GLN A O 1
ATOM 638 N N . THR A 1 87 ? -8.542 -13.156 21.296 1.00 80.75 87 THR A N 1
ATOM 639 C CA . THR A 1 87 ? -7.169 -13.098 21.794 1.00 80.75 87 THR A CA 1
ATOM 640 C C . THR A 1 87 ? -6.277 -12.494 20.716 1.00 80.75 87 THR A C 1
ATOM 642 O O . THR A 1 87 ? -6.292 -12.931 19.561 1.00 80.75 87 THR A O 1
ATOM 645 N N . ALA A 1 88 ? -5.495 -11.483 21.098 1.00 73.12 88 ALA A N 1
ATOM 646 C CA . ALA A 1 88 ? -4.508 -10.896 20.209 1.00 73.12 88 ALA A CA 1
ATOM 647 C C . ALA A 1 88 ? -3.544 -11.990 19.735 1.00 73.12 88 ALA A C 1
ATOM 649 O O . ALA A 1 88 ? -2.905 -12.666 20.538 1.00 73.12 88 ALA A O 1
ATOM 650 N N . HIS A 1 89 ? -3.457 -12.155 18.425 1.00 74.69 89 HIS A N 1
ATOM 651 C CA . HIS A 1 89 ? -2.498 -13.023 17.766 1.00 74.69 89 HIS A CA 1
ATOM 652 C C . HIS A 1 89 ? -1.926 -12.264 16.574 1.00 74.69 89 HIS A C 1
ATOM 654 O O . HIS A 1 89 ? -2.545 -11.337 16.041 1.00 74.69 89 HIS A O 1
ATOM 660 N N . PHE A 1 90 ? -0.719 -12.638 16.164 1.00 76.00 90 PHE A N 1
ATOM 661 C CA . PHE A 1 90 ? -0.240 -12.223 14.858 1.00 76.00 90 PHE A CA 1
ATOM 662 C C . PHE A 1 90 ? -1.110 -12.889 13.807 1.00 76.00 90 PHE A C 1
ATOM 664 O O . PHE A 1 90 ? -1.343 -14.095 13.895 1.00 76.00 90 PHE A O 1
ATOM 671 N N . LYS A 1 91 ? -1.545 -12.115 12.809 1.00 78.12 91 LYS A N 1
ATOM 672 C CA . LYS A 1 91 ? -2.170 -12.704 11.631 1.00 78.12 91 LYS A CA 1
ATOM 673 C C . LYS A 1 91 ? -1.216 -13.746 11.059 1.00 78.12 91 LYS A C 1
ATOM 675 O O . LYS A 1 91 ? -0.039 -13.466 10.820 1.00 78.12 91 LYS A O 1
ATOM 680 N N . THR A 1 92 ? -1.724 -14.949 10.885 1.00 87.19 92 THR A N 1
ATOM 681 C CA . THR A 1 92 ? -1.032 -16.057 10.243 1.00 87.19 92 THR A CA 1
ATOM 682 C C . THR A 1 92 ? -0.721 -15.711 8.791 1.00 87.19 92 THR A C 1
ATOM 684 O O . THR A 1 92 ? -1.351 -14.834 8.195 1.00 87.19 92 THR A O 1
ATOM 687 N N . LEU A 1 93 ? 0.237 -16.426 8.192 1.00 85.88 93 LEU A N 1
ATOM 688 C CA . LEU A 1 93 ? 0.533 -16.263 6.770 1.00 85.88 93 LEU A CA 1
ATOM 689 C C . LEU A 1 93 ? -0.724 -16.463 5.916 1.00 85.88 93 LEU A C 1
ATOM 691 O O . LEU A 1 93 ? -0.933 -15.691 4.988 1.00 85.88 93 LEU A O 1
ATOM 695 N N . ASP A 1 94 ? -1.571 -17.438 6.252 1.00 89.88 94 ASP A N 1
ATOM 696 C CA . ASP A 1 94 ? -2.800 -17.730 5.511 1.00 89.88 94 ASP A CA 1
ATOM 697 C C . ASP A 1 94 ? -3.777 -16.546 5.510 1.00 89.88 94 ASP A C 1
ATOM 699 O O . ASP A 1 94 ? -4.338 -16.215 4.465 1.00 89.88 94 ASP A O 1
ATOM 703 N N . GLU A 1 95 ? -3.907 -15.831 6.632 1.00 84.50 95 GLU A N 1
ATOM 704 C CA . GLU A 1 95 ? -4.775 -14.649 6.750 1.00 84.50 95 GLU A CA 1
ATOM 705 C C . GLU A 1 95 ? -4.287 -13.446 5.930 1.00 84.50 95 GLU A C 1
ATOM 707 O O . GLU A 1 95 ? -5.089 -12.598 5.530 1.00 84.50 95 GLU A O 1
ATOM 712 N N . VAL A 1 96 ? -2.979 -13.349 5.673 1.00 91.62 96 VAL A N 1
ATOM 713 C CA . VAL A 1 96 ? -2.386 -12.226 4.921 1.00 91.62 96 VAL A CA 1
ATOM 714 C C . VAL A 1 96 ? -1.937 -12.600 3.511 1.00 91.62 96 VAL A C 1
ATOM 716 O O . VAL A 1 96 ? -1.613 -11.713 2.721 1.00 91.62 96 VAL A O 1
ATOM 719 N N . LYS A 1 97 ? -1.946 -13.886 3.147 1.00 91.75 97 LYS A N 1
ATOM 720 C CA . LYS A 1 97 ? -1.413 -14.391 1.874 1.00 91.75 97 LYS A CA 1
ATOM 721 C C . LYS A 1 97 ? -2.028 -13.689 0.670 1.00 91.75 97 LYS A C 1
ATOM 723 O O . LYS A 1 97 ? -1.296 -13.220 -0.196 1.00 91.75 97 LYS A O 1
ATOM 728 N N . ALA A 1 98 ? -3.354 -13.553 0.650 1.00 92.81 98 ALA A N 1
ATOM 729 C CA . ALA A 1 98 ? -4.077 -12.899 -0.442 1.00 92.81 98 ALA A CA 1
ATOM 730 C C . ALA A 1 98 ? -3.697 -11.416 -0.619 1.00 92.81 98 ALA A C 1
ATOM 732 O O . ALA A 1 98 ? -3.808 -10.879 -1.718 1.00 92.81 98 ALA A O 1
ATOM 733 N N . GLN A 1 99 ? -3.218 -10.762 0.443 1.00 88.88 99 GLN A N 1
ATOM 734 C CA . GLN A 1 99 ? -2.761 -9.372 0.405 1.00 88.88 99 GLN A CA 1
ATOM 735 C C . GLN A 1 99 ? -1.295 -9.280 -0.045 1.00 88.88 99 GLN A C 1
ATOM 737 O O . GLN A 1 99 ? -0.941 -8.395 -0.818 1.00 88.88 99 GLN A O 1
ATOM 742 N N . ILE A 1 100 ? -0.445 -10.208 0.407 1.00 93.31 100 ILE A N 1
ATOM 743 C CA . ILE A 1 100 ? 1.006 -10.182 0.162 1.00 93.31 100 ILE A CA 1
ATOM 744 C C . ILE A 1 100 ? 1.375 -10.738 -1.219 1.00 93.31 100 ILE A C 1
ATOM 746 O O . ILE A 1 100 ? 2.268 -10.212 -1.880 1.00 93.31 100 ILE A O 1
ATOM 750 N N . GLU A 1 101 ? 0.712 -11.798 -1.679 1.00 94.62 101 GLU A N 1
ATOM 751 C CA . GLU A 1 101 ? 1.042 -12.464 -2.940 1.00 94.62 101 GLU A CA 1
ATOM 752 C C . GLU A 1 101 ? 1.067 -11.528 -4.168 1.00 94.62 101 GLU A C 1
ATOM 754 O O . GLU A 1 101 ? 2.061 -11.571 -4.903 1.00 94.62 101 GLU A O 1
ATOM 759 N N . PRO A 1 102 ? 0.064 -10.658 -4.416 1.00 94.12 102 PRO A N 1
ATOM 760 C CA . PRO A 1 102 ? 0.11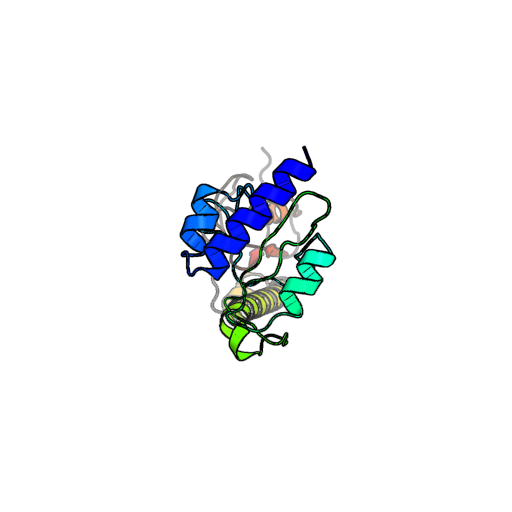6 -9.740 -5.555 1.00 94.12 102 PRO A CA 1
ATOM 761 C C . PRO A 1 102 ? 1.257 -8.722 -5.436 1.00 94.12 102 PRO A C 1
ATOM 763 O O . PRO A 1 102 ? 1.890 -8.400 -6.443 1.00 94.12 102 PRO A O 1
ATOM 766 N N . ILE A 1 103 ? 1.567 -8.267 -4.217 1.00 92.94 103 ILE A N 1
ATOM 767 C CA . ILE A 1 103 ? 2.681 -7.347 -3.948 1.00 92.94 103 ILE A CA 1
ATOM 768 C C . ILE A 1 103 ? 4.004 -8.030 -4.306 1.00 92.94 103 ILE A C 1
ATOM 770 O O . ILE A 1 103 ? 4.777 -7.508 -5.103 1.00 92.94 103 ILE A O 1
ATOM 774 N N . LEU A 1 104 ? 4.231 -9.249 -3.809 1.00 93.75 104 LEU A N 1
ATOM 775 C CA . LEU A 1 104 ? 5.460 -9.994 -4.092 1.00 93.75 104 LEU A CA 1
ATOM 776 C C . LEU A 1 104 ? 5.603 -10.365 -5.569 1.00 93.75 104 LEU A C 1
ATOM 778 O O . LEU A 1 104 ? 6.716 -10.357 -6.095 1.00 93.75 104 LEU A O 1
ATOM 782 N N . LYS A 1 105 ? 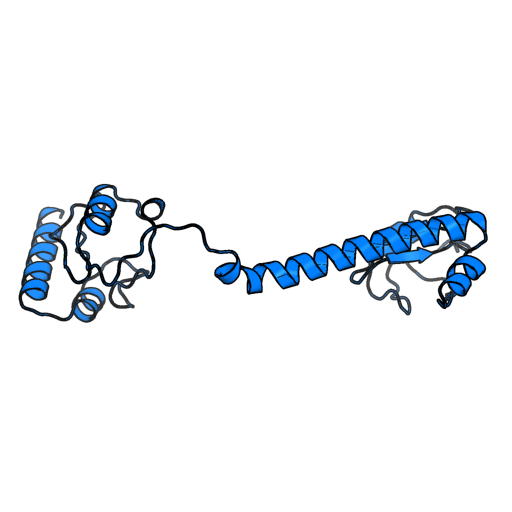4.503 -10.703 -6.250 1.00 93.81 105 LYS A N 1
ATOM 783 C CA . LYS A 1 105 ? 4.516 -10.959 -7.697 1.00 93.81 105 LYS A CA 1
ATOM 784 C C . LYS A 1 105 ? 4.938 -9.710 -8.467 1.00 93.81 105 LYS A C 1
ATOM 786 O O . LYS A 1 105 ? 5.814 -9.809 -9.324 1.00 93.81 105 LYS A O 1
ATOM 791 N N . LYS A 1 106 ? 4.370 -8.549 -8.127 1.00 90.56 106 LYS A N 1
ATOM 792 C CA . LYS A 1 106 ? 4.736 -7.262 -8.728 1.00 90.56 106 LYS A CA 1
ATOM 793 C C . LYS A 1 106 ? 6.208 -6.925 -8.481 1.00 90.56 106 LYS A C 1
ATOM 795 O O . LYS A 1 106 ? 6.917 -6.615 -9.433 1.00 90.56 106 LYS A O 1
ATOM 800 N N . ASP A 1 107 ? 6.682 -7.059 -7.246 1.00 91.62 107 ASP A N 1
ATOM 801 C CA . ASP A 1 107 ? 8.073 -6.768 -6.884 1.00 91.62 107 ASP A CA 1
ATOM 802 C C . ASP A 1 107 ? 9.063 -7.682 -7.611 1.00 91.62 107 ASP A C 1
ATOM 804 O O . ASP A 1 107 ? 10.075 -7.224 -8.144 1.00 91.62 107 ASP A O 1
ATOM 808 N N . LYS A 1 108 ? 8.770 -8.987 -7.675 1.00 93.81 108 LYS A N 1
ATOM 809 C CA . LYS A 1 108 ? 9.603 -9.943 -8.415 1.00 93.81 108 LYS A CA 1
ATOM 810 C C . LYS A 1 108 ? 9.627 -9.634 -9.908 1.00 93.81 108 LYS A C 1
ATOM 812 O O . LYS A 1 108 ? 10.699 -9.689 -10.505 1.00 93.81 108 LYS A O 1
ATOM 817 N N . ALA A 1 109 ? 8.481 -9.294 -10.498 1.00 92.25 109 ALA A N 1
ATOM 818 C CA . ALA A 1 109 ? 8.402 -8.913 -11.904 1.00 92.25 109 ALA A CA 1
ATOM 819 C C . ALA A 1 109 ? 9.211 -7.638 -12.192 1.00 92.25 109 ALA A C 1
ATOM 821 O O . ALA A 1 109 ? 9.980 -7.616 -13.149 1.00 92.25 109 ALA A O 1
ATOM 822 N N . ALA A 1 110 ? 9.111 -6.618 -11.333 1.00 90.19 110 ALA A N 1
ATOM 823 C CA . ALA A 1 110 ? 9.869 -5.375 -11.472 1.00 90.19 110 ALA A CA 1
ATOM 824 C C . ALA A 1 110 ? 11.387 -5.617 -11.415 1.00 90.19 110 ALA A C 1
ATOM 826 O O . ALA A 1 110 ? 12.112 -5.187 -12.309 1.00 90.19 110 ALA A O 1
ATOM 827 N N . ARG A 1 111 ? 11.862 -6.395 -10.432 1.00 92.50 111 ARG A N 1
ATOM 828 C CA . ARG A 1 111 ? 13.288 -6.760 -10.321 1.00 92.50 111 ARG A CA 1
ATOM 829 C C . ARG A 1 111 ? 13.777 -7.577 -11.515 1.00 92.50 111 ARG A C 1
ATOM 831 O O . ARG A 1 111 ? 14.890 -7.379 -11.990 1.00 92.50 111 ARG A O 1
ATOM 838 N N . ALA A 1 112 ? 12.960 -8.506 -12.011 1.00 93.06 112 ALA A N 1
ATOM 839 C CA . ALA A 1 112 ? 13.304 -9.284 -13.197 1.00 93.06 112 ALA A CA 1
ATOM 840 C C . ALA A 1 112 ? 13.406 -8.397 -14.451 1.00 93.06 112 ALA A C 1
ATOM 842 O O . ALA A 1 112 ? 14.337 -8.567 -15.244 1.00 93.06 112 ALA A O 1
ATOM 843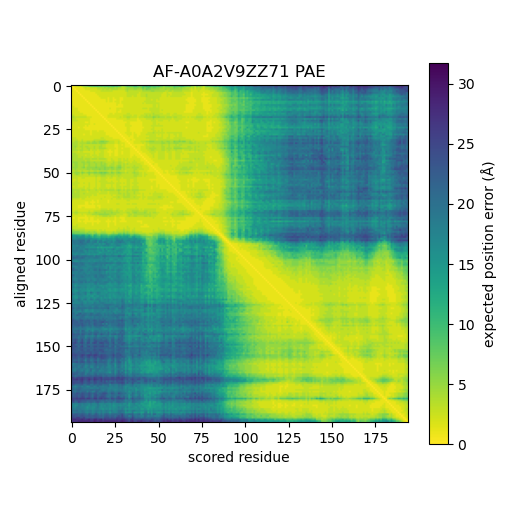 N N . ALA A 1 113 ? 12.491 -7.436 -14.612 1.00 92.31 113 ALA A N 1
ATOM 844 C CA . ALA A 1 113 ? 12.524 -6.469 -15.705 1.00 92.31 113 ALA A CA 1
ATOM 845 C C . ALA A 1 113 ? 13.774 -5.580 -15.632 1.00 92.31 113 ALA A C 1
ATOM 847 O O . ALA A 1 113 ? 14.465 -5.427 -16.634 1.00 92.31 113 ALA A O 1
ATOM 848 N N . GLU A 1 114 ? 14.115 -5.076 -14.446 1.00 93.81 114 GLU A N 1
ATOM 849 C CA . GLU A 1 114 ? 15.317 -4.269 -14.214 1.00 93.81 114 GLU A CA 1
ATOM 850 C C . GLU A 1 114 ? 16.604 -5.045 -14.520 1.00 93.81 114 GLU A C 1
ATOM 852 O O . GLU A 1 114 ? 17.463 -4.572 -15.260 1.00 93.81 114 GLU A O 1
ATOM 857 N N . ASN A 1 115 ? 16.729 -6.278 -14.022 1.00 95.62 115 ASN A N 1
ATOM 858 C CA . ASN A 1 115 ? 17.882 -7.133 -14.321 1.00 95.62 115 ASN A CA 1
ATOM 859 C C . ASN A 1 115 ? 18.013 -7.412 -15.825 1.00 95.62 115 ASN A C 1
ATOM 861 O O . ASN A 1 115 ? 19.117 -7.424 -16.379 1.00 95.62 115 ASN A O 1
ATOM 865 N N . THR A 1 116 ? 16.881 -7.615 -16.501 1.00 94.50 116 THR A N 1
ATOM 866 C CA . THR A 1 116 ? 16.847 -7.822 -17.952 1.00 94.50 116 THR A CA 1
ATOM 867 C C . THR A 1 116 ? 17.281 -6.562 -18.695 1.00 94.50 116 THR A C 1
ATOM 869 O O . THR A 1 116 ? 18.106 -6.660 -19.601 1.00 94.50 116 THR A O 1
ATOM 872 N N . ALA A 1 117 ? 16.791 -5.393 -18.281 1.00 95.19 117 ALA A N 1
ATOM 873 C CA . ALA A 1 117 ? 17.151 -4.101 -18.855 1.00 95.19 117 ALA A CA 1
ATOM 874 C C . ALA A 1 117 ? 18.645 -3.798 -18.681 1.00 95.19 117 ALA A C 1
ATOM 876 O O . ALA A 1 117 ? 19.320 -3.485 -19.657 1.00 95.19 117 ALA A O 1
ATOM 877 N N . ASN A 1 118 ? 19.186 -4.011 -17.478 1.00 96.88 118 ASN A N 1
ATOM 878 C CA . ASN A 1 118 ? 20.618 -3.897 -17.193 1.00 96.88 118 ASN A CA 1
ATOM 879 C C . ASN A 1 118 ? 21.465 -4.811 -18.088 1.00 96.88 118 ASN A C 1
ATOM 881 O O . ASN A 1 118 ? 22.511 -4.413 -18.599 1.00 96.88 118 ASN A O 1
ATOM 885 N N . THR A 1 119 ? 21.015 -6.047 -18.305 1.00 95.94 119 THR A N 1
ATOM 886 C CA . THR A 1 119 ? 21.727 -6.973 -19.196 1.00 95.94 119 THR A CA 1
ATOM 887 C C . THR A 1 119 ? 21.693 -6.479 -20.642 1.00 95.94 119 THR A C 1
ATOM 889 O O . THR A 1 119 ? 22.720 -6.463 -21.315 1.00 95.94 119 THR A O 1
ATOM 892 N N . LEU A 1 120 ? 20.518 -6.052 -21.111 1.00 96.06 120 LEU A N 1
ATOM 893 C CA . LEU A 1 120 ? 20.315 -5.584 -22.478 1.00 96.06 120 LEU A CA 1
ATOM 894 C C . LEU A 1 120 ? 21.066 -4.289 -22.780 1.00 96.06 120 LEU A C 1
ATOM 896 O O . LEU A 1 120 ? 21.679 -4.203 -23.836 1.00 96.06 120 LEU A O 1
ATOM 900 N N . VAL A 1 121 ? 21.069 -3.308 -21.872 1.00 97.50 121 VAL A N 1
ATOM 901 C CA . VAL A 1 121 ? 21.806 -2.053 -22.086 1.00 97.50 121 VAL A CA 1
ATOM 902 C C . VAL A 1 121 ? 23.308 -2.307 -22.152 1.00 97.50 121 VAL A C 1
ATOM 904 O O . VAL A 1 121 ? 23.981 -1.763 -23.019 1.00 97.50 121 VAL A O 1
ATOM 907 N N . ASN A 1 122 ? 23.844 -3.193 -21.308 1.00 97.38 122 ASN A N 1
ATOM 908 C CA . ASN A 1 122 ? 25.263 -3.544 -21.353 1.00 97.38 122 ASN A CA 1
ATOM 909 C C . ASN A 1 122 ? 25.629 -4.263 -22.657 1.00 97.38 122 ASN A C 1
ATOM 911 O O . ASN A 1 122 ? 26.669 -3.969 -23.242 1.00 97.38 122 ASN A O 1
ATOM 915 N N . GLN A 1 123 ? 24.758 -5.147 -23.148 1.00 96.31 123 GLN A N 1
ATOM 916 C CA . GLN A 1 123 ? 24.943 -5.779 -24.451 1.00 96.31 123 GLN A CA 1
ATOM 917 C C . GLN A 1 123 ? 24.833 -4.763 -25.596 1.00 96.31 123 GLN A C 1
ATOM 919 O O . GLN A 1 123 ? 25.659 -4.780 -26.500 1.00 96.31 123 GLN A O 1
ATOM 924 N N . ALA A 1 124 ? 23.874 -3.836 -25.544 1.00 97.12 124 ALA A N 1
ATOM 925 C CA . ALA A 1 124 ? 23.717 -2.787 -26.550 1.00 97.12 124 ALA A CA 1
ATOM 926 C C . ALA A 1 124 ? 24.946 -1.869 -26.607 1.00 97.12 124 ALA A C 1
ATOM 928 O O . ALA A 1 124 ? 25.395 -1.506 -27.688 1.00 97.12 124 ALA A O 1
ATOM 929 N N . ARG A 1 125 ? 25.541 -1.551 -25.453 1.00 96.44 125 ARG A N 1
ATOM 930 C CA . ARG A 1 125 ? 26.795 -0.787 -25.365 1.00 96.44 125 ARG A CA 1
ATOM 931 C C . ARG A 1 125 ? 27.994 -1.524 -25.965 1.00 96.44 125 ARG A C 1
ATOM 933 O O . ARG A 1 125 ? 28.899 -0.866 -26.464 1.00 96.44 125 ARG A O 1
ATOM 940 N N . ALA A 1 126 ? 28.018 -2.854 -25.892 1.00 96.62 126 ALA A N 1
ATOM 941 C CA . ALA A 1 126 ? 29.111 -3.670 -26.418 1.00 96.62 126 ALA A CA 1
ATOM 942 C C . ALA A 1 126 ? 28.957 -3.970 -27.919 1.00 96.62 126 ALA A C 1
ATOM 944 O O . ALA A 1 126 ? 29.903 -3.808 -28.686 1.00 96.62 126 ALA A O 1
ATOM 945 N N . ASP A 1 127 ? 27.760 -4.388 -28.331 1.00 95.25 127 ASP A N 1
ATOM 946 C CA . ASP A 1 127 ? 27.508 -5.005 -29.636 1.00 95.25 127 ASP A CA 1
ATOM 947 C C . ASP A 1 127 ? 26.625 -4.153 -30.563 1.00 95.25 127 ASP A C 1
ATOM 949 O O . ASP A 1 127 ? 26.466 -4.488 -31.741 1.00 95.25 127 ASP A O 1
ATOM 953 N N . GLY A 1 128 ? 26.052 -3.064 -30.047 1.00 94.31 128 GLY A N 1
ATOM 954 C CA . GLY A 1 128 ? 25.047 -2.243 -30.718 1.00 94.31 128 GLY A CA 1
ATOM 955 C C . GLY A 1 128 ? 23.611 -2.670 -30.399 1.00 94.31 128 GLY A C 1
ATOM 956 O O . GLY A 1 128 ? 23.331 -3.831 -30.072 1.00 94.31 128 GLY A O 1
ATOM 957 N N . LEU A 1 129 ? 22.683 -1.714 -30.505 1.00 93.94 129 LEU A N 1
ATOM 958 C CA . LEU A 1 129 ? 21.281 -1.887 -30.115 1.00 93.94 129 LEU A CA 1
ATOM 959 C C . LEU A 1 129 ? 20.570 -2.993 -30.917 1.00 93.94 129 LEU A C 1
ATOM 961 O O . LEU A 1 129 ? 19.874 -3.820 -30.328 1.00 93.94 129 LEU A O 1
ATOM 965 N N . ASP A 1 130 ? 20.809 -3.075 -32.230 1.00 94.06 130 ASP A N 1
ATOM 966 C CA . ASP A 1 130 ? 20.192 -4.081 -33.108 1.00 94.06 130 ASP A CA 1
ATOM 967 C C . ASP A 1 130 ? 20.562 -5.516 -32.718 1.00 94.06 130 ASP A C 1
ATOM 969 O O . ASP A 1 130 ? 19.702 -6.397 -32.654 1.00 94.06 130 ASP A O 1
ATOM 973 N N . LYS A 1 131 ? 21.841 -5.765 -32.408 1.00 94.69 131 LYS A N 1
ATOM 974 C CA . LYS A 1 131 ? 22.307 -7.099 -32.001 1.00 94.69 131 LYS A CA 1
ATOM 975 C C . LYS A 1 131 ? 21.767 -7.487 -30.630 1.00 94.69 131 LYS A C 1
ATOM 977 O O . LYS A 1 131 ? 21.346 -8.629 -30.446 1.00 94.69 131 LYS A O 1
ATOM 982 N N . ALA A 1 132 ? 21.751 -6.544 -29.687 1.00 95.19 132 ALA A N 1
ATOM 983 C CA . ALA A 1 132 ? 21.193 -6.769 -28.358 1.00 95.19 132 ALA A CA 1
ATOM 984 C C . ALA A 1 132 ? 19.691 -7.094 -28.420 1.00 95.19 132 ALA A C 1
ATOM 986 O O . ALA A 1 132 ? 19.231 -8.018 -27.745 1.00 95.19 132 ALA A O 1
ATOM 987 N N . ALA A 1 133 ? 18.937 -6.392 -29.273 1.00 94.19 133 ALA A N 1
ATOM 988 C CA . ALA A 1 133 ? 17.523 -6.663 -29.501 1.00 94.19 133 ALA A CA 1
ATOM 989 C C . ALA A 1 133 ? 17.300 -8.039 -30.157 1.00 94.19 133 ALA A C 1
ATOM 991 O O . ALA A 1 133 ? 16.543 -8.860 -29.629 1.00 94.19 133 ALA A O 1
ATOM 992 N N . ALA A 1 134 ? 18.018 -8.340 -31.246 1.00 94.19 134 ALA A N 1
ATOM 993 C CA . ALA A 1 134 ? 17.893 -9.602 -31.976 1.00 94.19 134 ALA A CA 1
ATOM 994 C C . ALA A 1 134 ? 18.203 -10.830 -31.102 1.00 94.19 134 ALA A C 1
ATOM 996 O O . ALA A 1 134 ? 17.484 -11.827 -31.165 1.00 94.19 134 ALA A O 1
ATOM 997 N N . ALA A 1 135 ? 19.207 -10.741 -30.221 1.00 91.25 135 ALA A N 1
ATOM 998 C CA . ALA A 1 135 ? 19.571 -11.813 -29.289 1.00 91.25 135 ALA A CA 1
ATOM 999 C C . ALA A 1 135 ? 18.447 -12.193 -28.304 1.00 91.25 135 ALA A C 1
ATOM 1001 O O . ALA A 1 135 ? 18.495 -13.259 -27.689 1.00 91.25 135 ALA A O 1
ATOM 1002 N N . ARG A 1 136 ? 17.435 -11.332 -28.140 1.00 89.25 136 ARG A N 1
ATOM 1003 C CA . ARG A 1 136 ? 16.266 -11.557 -27.278 1.00 89.25 136 ARG A CA 1
ATOM 1004 C C . ARG A 1 136 ? 14.945 -11.611 -28.050 1.00 89.25 136 ARG A C 1
ATOM 1006 O O . ARG A 1 136 ? 13.892 -11.623 -27.420 1.00 89.25 136 ARG A O 1
ATOM 1013 N N . GLY A 1 137 ? 14.989 -11.642 -29.385 1.00 91.50 137 GLY A N 1
ATOM 1014 C CA . GLY A 1 137 ? 13.790 -11.604 -30.228 1.00 91.50 137 GLY A CA 1
ATOM 1015 C C . GLY A 1 137 ? 13.001 -10.294 -30.114 1.00 91.50 137 GLY A C 1
ATOM 1016 O O . GLY A 1 137 ? 11.798 -10.280 -30.362 1.00 91.50 137 GLY A O 1
ATOM 1017 N N . LEU A 1 138 ? 13.661 -9.209 -29.704 1.00 91.94 138 LEU A N 1
ATOM 1018 C CA . LEU A 1 138 ? 13.085 -7.870 -29.625 1.00 91.94 138 LEU A CA 1
ATOM 1019 C C . LEU A 1 138 ? 13.309 -7.123 -30.943 1.00 91.94 138 LEU A C 1
ATOM 1021 O O . LEU A 1 138 ? 14.230 -7.429 -31.699 1.00 91.94 138 LEU A O 1
ATOM 1025 N N . GLN A 1 139 ? 12.475 -6.117 -31.195 1.00 89.38 139 GLN A N 1
ATOM 1026 C CA . GLN A 1 139 ? 12.583 -5.250 -32.366 1.00 89.38 139 GLN A CA 1
ATOM 1027 C C . GLN A 1 139 ? 13.044 -3.858 -31.946 1.00 89.38 139 GLN A C 1
ATOM 1029 O O . GLN A 1 139 ? 12.494 -3.277 -31.009 1.00 89.38 139 GLN A O 1
ATOM 1034 N N . VAL A 1 140 ? 14.037 -3.325 -32.656 1.00 92.50 140 VAL A N 1
ATOM 1035 C CA . VAL A 1 140 ? 14.412 -1.914 -32.544 1.00 92.50 140 VAL A CA 1
ATOM 1036 C C . VAL A 1 140 ? 13.393 -1.091 -33.321 1.00 92.50 140 VAL A C 1
ATOM 1038 O O . VAL A 1 140 ? 13.066 -1.405 -34.465 1.00 92.50 140 VAL A O 1
ATOM 1041 N N . VAL A 1 141 ? 12.883 -0.039 -32.686 1.00 91.75 141 VAL A N 1
ATOM 1042 C CA . VAL A 1 141 ? 11.992 0.932 -33.319 1.00 91.75 141 VAL A CA 1
ATOM 1043 C C . VAL A 1 141 ? 12.749 2.242 -33.455 1.00 91.75 141 VAL A C 1
ATOM 1045 O O . VAL A 1 141 ? 13.129 2.852 -32.458 1.00 91.75 141 VAL A O 1
ATOM 1048 N N . THR A 1 142 ? 12.950 2.678 -34.694 1.00 91.44 142 THR A N 1
ATOM 1049 C CA . THR A 1 142 ? 13.509 3.995 -35.007 1.00 91.44 142 THR A CA 1
ATOM 1050 C C . THR A 1 142 ? 12.370 4.984 -35.215 1.00 91.44 142 THR A C 1
ATOM 1052 O O . THR A 1 142 ? 11.429 4.704 -35.955 1.00 91.44 142 THR A O 1
ATOM 1055 N N . THR A 1 143 ? 12.446 6.140 -34.565 1.00 91.25 143 THR A N 1
ATOM 1056 C CA . THR A 1 143 ? 11.462 7.218 -34.709 1.00 91.25 143 THR A CA 1
ATOM 1057 C C . THR A 1 143 ? 12.020 8.351 -35.565 1.00 91.25 143 THR A C 1
ATOM 1059 O O . THR A 1 143 ? 13.234 8.543 -35.632 1.00 91.25 143 THR A O 1
ATOM 1062 N N . ASP A 1 144 ? 11.132 9.169 -36.130 1.00 92.00 144 ASP A N 1
ATOM 1063 C CA . ASP A 1 144 ? 11.497 10.505 -36.614 1.00 92.00 144 ASP A CA 1
ATOM 1064 C C . ASP A 1 144 ? 11.870 11.436 -35.445 1.00 92.00 144 ASP A C 1
ATOM 1066 O O . ASP A 1 144 ? 11.697 11.087 -34.274 1.00 92.00 144 ASP A O 1
ATOM 1070 N N . PHE A 1 145 ? 12.357 12.646 -35.746 1.00 92.75 145 PHE A N 1
ATOM 1071 C CA . PHE A 1 145 ? 12.551 13.686 -34.732 1.00 92.75 145 PHE A CA 1
ATOM 1072 C C . PHE A 1 145 ? 11.232 14.010 -34.016 1.00 92.75 145 PHE A C 1
ATOM 1074 O O . PHE A 1 145 ? 10.201 14.221 -34.654 1.00 92.75 145 PHE A O 1
ATOM 1081 N N . PHE A 1 146 ? 11.279 14.124 -32.690 1.00 92.44 146 PHE A N 1
ATOM 1082 C CA . PHE A 1 146 ? 10.111 14.410 -31.861 1.00 92.44 146 PHE A CA 1
ATOM 1083 C C . PHE A 1 146 ? 10.410 15.471 -30.796 1.00 92.44 146 PHE A C 1
ATOM 1085 O O . PHE A 1 146 ? 11.556 15.682 -30.407 1.00 92.44 146 PHE A O 1
ATOM 1092 N N . ALA A 1 147 ? 9.361 16.149 -30.321 1.00 92.06 147 ALA A N 1
ATOM 1093 C CA . ALA A 1 147 ? 9.439 17.129 -29.238 1.00 92.06 147 ALA A CA 1
ATOM 1094 C C . ALA A 1 147 ? 9.253 16.469 -27.859 1.00 92.06 147 ALA A C 1
ATOM 1096 O O . ALA A 1 147 ? 8.712 15.370 -27.753 1.00 92.06 147 ALA A O 1
ATOM 1097 N N . ARG A 1 148 ? 9.647 17.158 -26.777 1.00 90.25 148 ARG A N 1
ATOM 1098 C CA . ARG A 1 148 ? 9.614 16.620 -25.398 1.00 90.25 148 ARG A CA 1
ATOM 1099 C C . ARG A 1 148 ? 8.223 16.161 -24.932 1.00 90.25 148 ARG A C 1
ATOM 1101 O O . ARG A 1 148 ? 8.122 15.307 -24.062 1.00 90.25 148 ARG A O 1
ATOM 1108 N N . ASN A 1 149 ? 7.156 16.712 -25.501 1.00 89.50 149 ASN A N 1
ATOM 1109 C CA . ASN A 1 149 ? 5.770 16.363 -25.181 1.00 89.50 149 ASN A CA 1
ATOM 1110 C C . ASN A 1 149 ? 5.156 15.311 -26.125 1.00 89.50 149 ASN A C 1
ATOM 1112 O O . ASN A 1 149 ? 3.960 15.038 -26.024 1.00 89.50 149 ASN A O 1
ATOM 1116 N N . ALA A 1 150 ? 5.933 14.751 -27.055 1.00 89.31 150 ALA A N 1
ATOM 1117 C CA . ALA A 1 150 ? 5.440 13.743 -27.983 1.00 89.31 150 ALA A CA 1
ATOM 1118 C C . ALA A 1 150 ? 5.119 12.424 -27.267 1.00 89.31 150 ALA A C 1
ATOM 1120 O O . ALA A 1 150 ? 5.774 12.042 -26.297 1.00 89.31 150 ALA A O 1
ATOM 1121 N N . SER A 1 151 ? 4.128 11.700 -27.786 1.00 87.19 151 SER A N 1
ATOM 1122 C CA . SER A 1 151 ? 3.873 10.313 -27.403 1.00 87.19 151 SER A CA 1
ATOM 1123 C C . SER A 1 151 ? 4.495 9.394 -28.445 1.00 87.19 151 SER A C 1
ATOM 1125 O O . SER A 1 151 ? 4.200 9.525 -29.633 1.00 87.19 151 SER A O 1
ATOM 1127 N N . LEU A 1 152 ? 5.365 8.486 -28.005 1.00 88.31 152 LEU A N 1
ATOM 1128 C CA . LEU A 1 152 ? 6.077 7.583 -28.904 1.00 88.31 152 LEU A CA 1
ATOM 1129 C C . LEU A 1 152 ? 5.427 6.193 -28.920 1.00 88.31 152 LEU A C 1
ATOM 1131 O O . LEU A 1 152 ? 5.016 5.696 -27.860 1.00 88.31 152 LEU A O 1
ATOM 1135 N N . PRO A 1 153 ? 5.368 5.529 -30.091 1.00 82.94 153 PRO A N 1
ATOM 1136 C CA . PRO A 1 153 ? 4.930 4.141 -30.189 1.00 82.94 153 PRO A CA 1
ATOM 1137 C C . PRO A 1 153 ? 5.720 3.232 -29.237 1.00 82.94 153 PRO A C 1
ATOM 1139 O O . PRO A 1 153 ? 6.940 3.322 -29.151 1.00 82.94 153 PRO A O 1
ATOM 1142 N N . GLY A 1 154 ? 5.026 2.370 -28.489 1.00 81.19 154 GLY A N 1
ATOM 1143 C CA . GLY A 1 154 ? 5.644 1.421 -27.549 1.00 81.19 154 GLY A CA 1
ATOM 1144 C C . GLY A 1 154 ? 6.124 2.010 -26.211 1.00 81.19 154 GLY A C 1
ATOM 1145 O O . GLY A 1 154 ? 6.271 1.263 -25.248 1.00 81.19 154 GLY A O 1
ATOM 1146 N N . VAL A 1 155 ? 6.297 3.331 -26.113 1.00 86.56 155 VAL A N 1
ATOM 1147 C CA . VAL A 1 155 ? 6.717 4.039 -24.885 1.00 86.56 155 VAL A CA 1
ATOM 1148 C C . VAL A 1 155 ? 5.514 4.643 -24.153 1.00 86.56 155 VAL A C 1
ATOM 1150 O O . VAL A 1 155 ? 5.453 4.606 -22.923 1.00 86.56 155 VAL A O 1
ATOM 1153 N N . GLY A 1 156 ? 4.535 5.172 -24.900 1.00 84.19 156 GLY A N 1
ATOM 1154 C CA . GLY A 1 156 ? 3.376 5.866 -24.333 1.00 84.19 156 GLY A CA 1
ATOM 1155 C C . GLY A 1 156 ? 3.748 7.188 -23.636 1.00 84.19 156 GLY A C 1
ATOM 1156 O O . GLY A 1 156 ? 4.805 7.758 -23.916 1.00 84.19 156 GLY A O 1
ATOM 1157 N N . PRO A 1 157 ? 2.885 7.735 -22.758 1.00 85.12 157 PRO A N 1
ATOM 1158 C CA . PRO A 1 157 ? 3.185 8.951 -22.003 1.00 85.12 157 PRO A CA 1
ATOM 1159 C C . PRO A 1 157 ? 4.158 8.644 -20.853 1.00 85.12 157 PRO A C 1
ATOM 1161 O O . PRO A 1 157 ? 3.744 8.208 -19.780 1.00 85.12 157 PRO A O 1
ATOM 1164 N N . SER A 1 158 ? 5.455 8.876 -21.070 1.00 90.06 158 SER A N 1
ATOM 1165 C CA . SER A 1 158 ? 6.495 8.621 -20.063 1.00 90.06 158 SER A CA 1
ATOM 1166 C C . SER A 1 158 ? 7.414 9.835 -19.862 1.00 90.06 158 SER A C 1
ATOM 1168 O O . SER A 1 158 ? 8.422 9.959 -20.558 1.00 90.06 158 SER A O 1
ATOM 1170 N N . PRO A 1 159 ? 7.114 10.735 -18.901 1.00 91.31 159 PRO A N 1
ATOM 1171 C CA . PRO A 1 159 ? 7.961 11.895 -18.609 1.00 91.31 159 PRO A CA 1
ATOM 1172 C C . PRO A 1 159 ? 9.400 11.508 -18.255 1.00 91.31 159 PRO A C 1
ATOM 1174 O O . PRO A 1 159 ? 10.338 12.121 -18.741 1.00 91.31 159 PRO A O 1
ATOM 1177 N N . GLN A 1 160 ? 9.572 10.429 -17.485 1.00 91.44 160 GLN A N 1
ATOM 1178 C CA . GLN A 1 160 ? 10.886 9.926 -17.069 1.00 91.44 160 GLN A CA 1
ATOM 1179 C C . GLN A 1 160 ? 11.737 9.478 -18.261 1.00 91.44 160 GLN A C 1
ATOM 1181 O O . GLN A 1 160 ? 12.931 9.765 -18.312 1.00 91.44 160 GLN A O 1
ATOM 1186 N N . PHE A 1 161 ? 11.122 8.807 -19.238 1.00 94.00 161 PHE A N 1
ATOM 1187 C CA . PHE A 1 161 ? 11.799 8.451 -20.481 1.00 94.00 161 PHE A CA 1
ATOM 1188 C C . PHE A 1 161 ? 12.177 9.698 -21.286 1.00 94.00 161 PHE A C 1
ATOM 1190 O O . PHE A 1 161 ? 13.318 9.818 -21.727 1.00 94.00 161 PHE A O 1
ATOM 1197 N N . MET A 1 162 ? 11.252 10.652 -21.439 1.00 93.88 162 MET A N 1
ATOM 1198 C CA . MET A 1 162 ? 11.523 11.887 -22.183 1.00 93.88 162 MET A CA 1
ATOM 1199 C C . MET A 1 162 ? 12.632 12.715 -21.525 1.00 93.88 162 MET A C 1
ATOM 1201 O O . MET A 1 162 ? 13.484 13.264 -22.218 1.00 93.88 162 MET A O 1
ATOM 1205 N N . ASP A 1 163 ? 12.672 12.771 -20.196 1.00 93.62 163 ASP A N 1
ATOM 1206 C CA . ASP A 1 163 ? 13.734 13.454 -19.462 1.00 93.62 163 ASP A CA 1
ATOM 1207 C C . ASP A 1 163 ? 15.097 12.793 -19.666 1.00 93.62 163 ASP A C 1
ATOM 1209 O O . ASP A 1 163 ? 16.081 13.505 -19.873 1.00 93.62 163 ASP A O 1
ATOM 1213 N N . ALA A 1 164 ? 15.151 11.459 -19.685 1.00 94.00 164 ALA A N 1
ATOM 1214 C CA . ALA A 1 164 ? 16.374 10.722 -19.985 1.00 94.00 164 ALA A CA 1
ATOM 1215 C C . ALA A 1 164 ? 16.867 11.003 -21.415 1.00 94.00 164 ALA A C 1
ATOM 1217 O O . ALA A 1 164 ? 18.005 11.434 -21.595 1.00 94.00 164 ALA A O 1
ATOM 1218 N N . VAL A 1 165 ? 15.995 10.863 -22.422 1.00 93.44 165 VAL A N 1
ATOM 1219 C CA . VAL A 1 165 ? 16.369 11.061 -23.833 1.00 93.44 165 VAL A CA 1
ATOM 1220 C C . VAL A 1 165 ? 16.834 12.490 -24.105 1.00 93.44 165 VAL A C 1
ATOM 1222 O O . VAL A 1 165 ? 17.872 12.689 -24.728 1.00 93.44 165 VAL A O 1
ATOM 1225 N N . PHE A 1 166 ? 16.107 13.502 -23.624 1.00 92.94 166 PHE A N 1
ATOM 1226 C CA . PHE A 1 166 ? 16.491 14.900 -23.847 1.00 92.94 166 PHE A CA 1
ATOM 1227 C C . PHE A 1 166 ? 17.617 15.384 -22.916 1.00 92.94 166 PHE A C 1
ATOM 1229 O O . PHE A 1 166 ? 18.137 16.483 -23.112 1.00 92.94 166 PHE A O 1
ATOM 1236 N N . GLY A 1 167 ? 17.964 14.615 -21.882 1.00 91.50 167 GLY A N 1
ATOM 1237 C CA . GLY A 1 167 ? 19.157 14.830 -21.063 1.00 91.50 167 GLY A CA 1
ATOM 1238 C C . GLY A 1 167 ? 20.414 14.172 -21.643 1.00 91.50 167 GLY A C 1
ATOM 1239 O O . GLY A 1 167 ? 21.528 14.541 -21.260 1.00 91.50 167 GLY A O 1
ATOM 1240 N N . ALA A 1 168 ? 20.253 13.217 -22.564 1.00 91.44 168 ALA A N 1
ATOM 1241 C CA . ALA A 1 168 ? 21.351 12.527 -23.221 1.00 91.44 168 ALA A CA 1
ATOM 1242 C C . ALA A 1 168 ? 22.114 13.456 -24.182 1.00 91.44 168 ALA A C 1
ATOM 1244 O O . ALA A 1 168 ? 21.569 14.394 -24.765 1.00 91.44 168 ALA A O 1
ATOM 1245 N N . ARG A 1 169 ? 23.412 13.190 -24.354 1.00 87.62 169 ARG A N 1
ATOM 1246 C CA . ARG A 1 169 ? 24.277 13.930 -25.287 1.00 87.62 169 ARG A CA 1
ATOM 1247 C C . ARG A 1 169 ? 24.362 13.192 -26.615 1.00 87.62 169 ARG A C 1
ATOM 1249 O O . ARG A 1 169 ? 24.327 11.962 -26.635 1.00 87.62 169 ARG A O 1
ATOM 1256 N N . GLU A 1 170 ? 24.542 13.918 -27.713 1.00 82.75 170 GLU A N 1
ATOM 1257 C CA . GLU A 1 170 ? 24.848 13.282 -28.997 1.00 82.75 170 GLU A CA 1
ATOM 1258 C C . GLU A 1 170 ? 26.067 12.360 -28.874 1.00 82.75 170 GLU A C 1
ATOM 1260 O O . GLU A 1 170 ? 27.034 12.690 -28.179 1.00 82.75 170 GLU A O 1
ATOM 1265 N N . LYS A 1 171 ? 26.013 11.207 -29.555 1.00 83.38 171 LYS A N 1
ATOM 1266 C CA . LYS A 1 171 ? 27.041 10.149 -29.511 1.00 83.38 171 LYS A CA 1
ATOM 1267 C C . LYS A 1 171 ? 27.230 9.499 -28.133 1.00 83.38 171 LYS A C 1
ATOM 1269 O O . LYS A 1 171 ? 28.250 8.850 -27.902 1.00 83.38 171 LYS A O 1
ATOM 1274 N N . SER A 1 172 ? 26.287 9.682 -27.207 1.00 88.44 172 SER A N 1
ATOM 1275 C CA . SER A 1 172 ? 26.263 8.882 -25.982 1.00 88.44 172 SER A CA 1
ATOM 1276 C C . SER A 1 172 ? 26.013 7.408 -26.321 1.00 88.44 172 SER A C 1
ATOM 1278 O O . SER A 1 172 ? 25.295 7.114 -27.277 1.00 88.44 172 SER A O 1
ATOM 1280 N N . PRO A 1 173 ? 26.630 6.473 -25.577 1.00 92.69 173 PRO A N 1
ATOM 1281 C CA . PRO A 1 173 ? 26.361 5.056 -25.771 1.00 92.69 173 PRO A CA 1
ATOM 1282 C C . PRO A 1 173 ? 24.893 4.743 -25.431 1.00 92.69 173 PRO A C 1
ATOM 1284 O O . PRO A 1 173 ? 24.286 5.503 -24.670 1.00 92.69 173 PRO A O 1
ATOM 1287 N N . PRO A 1 174 ? 24.337 3.614 -25.917 1.00 95.62 174 PRO A N 1
ATOM 1288 C CA . PRO A 1 174 ? 22.989 3.195 -25.561 1.00 95.62 174 PRO A CA 1
ATOM 1289 C C . PRO A 1 174 ? 22.751 3.231 -24.051 1.00 95.62 174 PRO A C 1
ATOM 1291 O O . PRO A 1 174 ? 23.616 2.844 -23.252 1.00 95.62 174 PRO A O 1
ATOM 1294 N N . ASP A 1 175 ? 21.571 3.687 -23.661 1.00 95.62 175 ASP A N 1
ATOM 1295 C CA . ASP A 1 175 ? 21.184 3.839 -22.266 1.00 95.62 175 ASP A CA 1
ATOM 1296 C C . ASP A 1 175 ? 19.789 3.269 -22.009 1.00 95.62 175 ASP A C 1
ATOM 1298 O O . ASP A 1 175 ? 19.104 2.812 -22.925 1.00 95.62 175 ASP A O 1
ATOM 1302 N N . MET A 1 176 ? 19.380 3.238 -20.745 1.00 94.81 176 MET A N 1
ATOM 1303 C CA . MET A 1 176 ? 18.067 2.746 -20.351 1.00 94.81 176 MET A CA 1
ATOM 1304 C C . MET A 1 176 ? 17.287 3.773 -19.543 1.00 94.81 176 MET A C 1
ATOM 1306 O O . MET A 1 176 ? 17.851 4.549 -18.777 1.00 94.81 176 MET A O 1
ATOM 1310 N N . ALA A 1 177 ? 15.966 3.738 -19.673 1.00 94.75 177 ALA A N 1
ATOM 1311 C CA . ALA A 1 177 ? 15.068 4.569 -18.887 1.00 94.75 177 ALA A CA 1
ATOM 1312 C C . ALA A 1 177 ? 13.813 3.795 -18.477 1.00 94.75 177 ALA A C 1
ATOM 1314 O O . ALA A 1 177 ? 13.350 2.899 -19.186 1.00 94.75 177 ALA A O 1
ATOM 1315 N N . GLY A 1 178 ? 13.271 4.145 -17.311 1.00 91.56 178 GLY A N 1
ATOM 1316 C CA . GLY A 1 178 ? 12.059 3.534 -16.776 1.00 91.56 178 GLY A CA 1
ATOM 1317 C C . GLY A 1 178 ? 10.810 3.906 -17.579 1.00 91.56 178 GLY A C 1
ATOM 1318 O O . GLY A 1 178 ? 10.654 5.037 -18.041 1.00 91.56 178 GLY A O 1
ATOM 1319 N N . LEU A 1 179 ? 9.904 2.942 -17.709 1.00 90.44 179 LEU A N 1
ATOM 1320 C CA . LEU A 1 179 ? 8.554 3.084 -18.248 1.00 90.44 179 LEU A CA 1
ATOM 1321 C C . LEU A 1 179 ? 7.528 2.649 -17.191 1.00 90.44 179 LEU A C 1
ATOM 1323 O O . LEU A 1 179 ? 7.858 1.836 -16.325 1.00 90.44 179 LEU A O 1
ATOM 1327 N N . PRO A 1 180 ? 6.250 3.068 -17.302 1.00 84.44 180 PRO A N 1
ATOM 1328 C CA . PRO A 1 180 ? 5.188 2.603 -16.403 1.00 84.44 180 PRO A CA 1
ATOM 1329 C C . PRO A 1 180 ? 5.074 1.073 -16.287 1.00 84.44 180 PRO A C 1
ATOM 1331 O O . PRO A 1 180 ? 4.647 0.559 -15.256 1.00 84.44 180 PRO A O 1
ATOM 1334 N N . GLN A 1 181 ? 5.475 0.349 -17.336 1.00 77.06 181 GLN A N 1
ATOM 1335 C CA . GLN A 1 181 ? 5.409 -1.112 -17.423 1.00 77.06 181 GLN A CA 1
ATOM 1336 C C . GLN A 1 181 ? 6.768 -1.794 -17.662 1.00 77.06 181 GLN A C 1
ATOM 1338 O O . GLN A 1 181 ? 6.803 -2.919 -18.154 1.00 77.06 181 GLN A O 1
ATOM 1343 N N . GLY A 1 182 ? 7.891 -1.148 -17.320 1.00 90.00 182 GLY A N 1
ATOM 1344 C CA . GLY A 1 182 ? 9.219 -1.759 -17.444 1.00 90.00 182 GLY A CA 1
ATOM 1345 C C . GLY A 1 182 ? 10.315 -0.749 -17.757 1.00 90.00 182 GLY A C 1
ATOM 1346 O O . GLY A 1 182 ? 10.420 0.276 -17.094 1.00 90.00 182 GLY A O 1
ATOM 1347 N N . TYR A 1 183 ? 11.129 -1.045 -18.768 1.00 93.50 183 TYR A N 1
ATOM 1348 C CA . TYR A 1 183 ? 12.248 -0.207 -19.193 1.00 93.50 183 TYR A CA 1
ATOM 1349 C C . TYR A 1 183 ? 12.311 -0.143 -20.718 1.00 93.50 183 TYR A C 1
ATOM 1351 O O . TYR A 1 183 ? 11.993 -1.121 -21.394 1.00 93.50 183 TYR A O 1
ATOM 1359 N N . ALA A 1 184 ? 12.764 0.990 -21.243 1.00 94.06 184 ALA A N 1
ATOM 1360 C CA . ALA A 1 184 ? 13.209 1.128 -22.621 1.00 94.06 184 ALA A CA 1
ATOM 1361 C C . ALA A 1 184 ? 14.735 1.174 -22.654 1.00 94.06 184 ALA A C 1
ATOM 1363 O O . ALA A 1 184 ? 15.344 1.855 -21.830 1.00 94.06 184 ALA A O 1
ATOM 1364 N N . ILE A 1 185 ? 15.330 0.484 -23.625 1.00 95.25 185 ILE A N 1
ATOM 1365 C CA . ILE A 1 185 ? 16.735 0.654 -24.000 1.00 95.25 185 ILE A CA 1
ATOM 1366 C C . ILE A 1 185 ? 16.743 1.516 -25.256 1.00 95.25 185 ILE A C 1
ATOM 1368 O O . ILE A 1 185 ? 16.024 1.200 -26.204 1.00 95.25 185 ILE A O 1
ATOM 1372 N N . TYR A 1 186 ? 17.494 2.610 -25.253 1.00 94.31 186 TYR A N 1
ATOM 1373 C CA . TYR A 1 186 ? 17.460 3.600 -26.321 1.00 94.31 186 TYR A CA 1
ATOM 1374 C C . TYR A 1 186 ? 18.862 4.073 -26.701 1.00 94.31 186 TYR A C 1
ATOM 1376 O O . TYR A 1 186 ? 19.804 4.000 -25.914 1.00 94.31 186 TYR A O 1
ATOM 1384 N N . GLU A 1 187 ? 18.978 4.587 -27.920 1.00 93.75 187 GLU A N 1
ATOM 1385 C CA . GLU A 1 187 ? 20.177 5.229 -28.446 1.00 93.75 187 GLU A CA 1
ATOM 1386 C C . GLU A 1 187 ? 19.765 6.524 -29.150 1.00 93.75 187 GLU A C 1
ATOM 1388 O O . GLU A 1 187 ? 18.792 6.551 -29.908 1.00 93.75 187 GLU A O 1
ATOM 1393 N N . LEU A 1 188 ? 20.477 7.617 -28.870 1.00 93.12 188 LEU A N 1
ATOM 1394 C CA . LEU A 1 188 ? 20.198 8.916 -29.473 1.00 93.12 188 LEU A CA 1
ATOM 1395 C C . LEU A 1 188 ? 20.917 9.037 -30.821 1.00 93.12 188 LEU A C 1
ATOM 1397 O O . LEU A 1 188 ? 22.135 9.204 -30.868 1.00 93.12 188 LEU A O 1
ATOM 1401 N N . LEU A 1 189 ? 20.147 9.016 -31.910 1.00 90.88 189 LEU A N 1
ATOM 1402 C CA . LEU A 1 189 ? 20.687 9.089 -33.273 1.00 90.88 189 LEU A CA 1
ATOM 1403 C C . LEU A 1 189 ? 21.011 10.520 -33.735 1.00 90.88 189 LEU A C 1
ATOM 1405 O O . LEU A 1 189 ? 21.867 10.707 -34.597 1.00 90.88 189 LEU A O 1
ATOM 1409 N N . GLY A 1 190 ? 20.361 11.538 -33.164 1.00 89.88 190 GLY A N 1
ATOM 1410 C CA . GLY A 1 190 ? 20.658 12.940 -33.461 1.00 89.88 190 GLY A CA 1
ATOM 1411 C C . GLY A 1 190 ? 19.704 13.916 -32.781 1.00 89.88 190 GLY A C 1
ATOM 1412 O O . GLY A 1 190 ? 18.589 13.547 -32.408 1.00 89.88 190 GLY A O 1
ATOM 1413 N N . VAL A 1 191 ? 20.132 15.173 -32.640 1.00 89.69 191 VAL A N 1
ATOM 1414 C CA . VAL A 1 191 ? 19.311 16.263 -32.098 1.00 89.69 191 VAL A CA 1
ATOM 1415 C C . VAL A 1 191 ? 19.094 17.322 -33.175 1.00 89.69 191 VAL A C 1
ATOM 1417 O O . VAL A 1 191 ? 20.036 17.792 -33.808 1.00 89.69 191 VAL A O 1
ATOM 1420 N N . LYS A 1 192 ? 17.838 17.732 -33.377 1.00 88.25 192 LYS A N 1
ATOM 1421 C CA . LYS A 1 192 ? 17.495 18.868 -34.238 1.00 88.25 192 LYS A CA 1
ATOM 1422 C C . LYS A 1 192 ? 17.221 20.098 -33.363 1.00 88.25 192 LYS A C 1
ATOM 1424 O O . LYS A 1 192 ? 16.262 20.053 -32.589 1.00 88.25 192 LYS A O 1
ATOM 1429 N N . PRO A 1 193 ? 18.031 21.171 -33.458 1.00 79.75 193 PRO A N 1
ATOM 1430 C CA . PRO A 1 193 ? 17.756 22.419 -32.756 1.00 79.75 193 PRO A CA 1
ATOM 1431 C C . PRO A 1 193 ? 16.396 23.011 -33.166 1.00 79.75 193 PRO A C 1
ATOM 1433 O O . PRO A 1 193 ? 15.952 22.759 -34.292 1.00 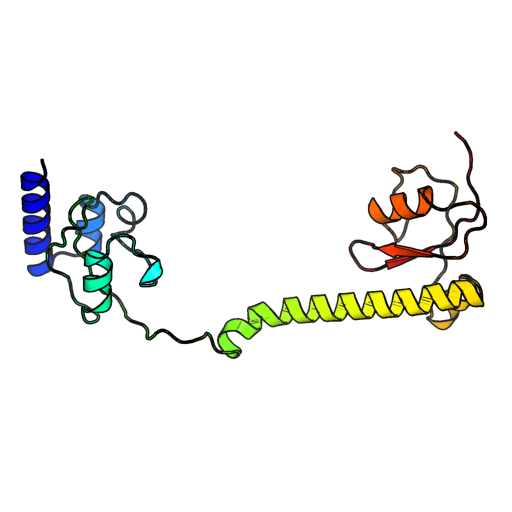79.75 193 PRO A O 1
ATOM 1436 N N . PRO A 1 194 ? 15.740 23.762 -32.264 1.00 71.50 194 PRO A N 1
ATOM 1437 C CA . PRO A 1 194 ? 14.487 24.454 -32.557 1.00 71.50 194 PRO A CA 1
ATOM 1438 C C . PRO A 1 194 ? 14.629 25.505 -33.665 1.00 71.50 194 PRO A C 1
ATOM 1440 O O . PRO A 1 194 ? 15.731 26.086 -33.806 1.00 71.50 194 PRO A O 1
#

Secondary structure (DSSP, 8-state):
-HHHHHHHHHHHHHHHHTT--HHHHHHHH---TTTGGGTT---S--GGG--SHHHHHHHHHSPTT-B---EE-SSSEE--B--------PPPHHHHHHHHHHHHHHHHHHHHHHHHHHHHHHHHHHH-HHHHHHTTT----------TTPPBTTTBS-HHHHHHHHHSPTTPPPEEEEETTEEEEE--------

Solvent-accessible surface area (backbone atoms only — not comparable to full-atom values): 11944 Å² total; per-residue (Å²): 104,74,66,59,53,49,53,51,46,52,55,50,49,52,42,45,76,72,66,47,61,61,40,61,53,21,46,75,66,48,83,50,81,84,23,8,83,63,29,52,55,75,78,91,76,53,70,89,74,41,89,33,67,61,51,36,50,49,69,76,70,55,57,67,74,39,69,55,67,82,37,73,46,86,86,53,74,46,71,51,69,32,83,70,82,76,82,91,69,78,81,48,68,79,80,42,39,84,68,47,52,62,54,52,52,50,53,52,50,51,53,52,45,50,55,50,45,56,50,42,28,55,37,16,58,76,68,35,59,64,53,36,25,53,78,69,78,45,82,82,81,86,77,78,93,78,60,88,85,58,71,45,89,99,61,46,91,38,68,64,33,40,52,49,61,76,68,55,55,82,81,46,73,44,40,72,34,60,40,102,89,45,66,47,73,49,67,64,90,72,84,81,83,134

Sequence (194 aa):
GVEEARKKAEDLLKQLKAGANFADVAKKNSQDADSGKNGGSLGWVQRSSIPAPEVAKAAFSLPKGTTSEVINAGYGFDILRIDDTQTAHFKTLDEVKAQIEPILKKDKAARAAENTANTLVNQARADGLDKAAAARGLQVVTTDFFARNASLPGVGPSPQFMDAVFGAREKSPPDMAGLPQGYAIYELLGVKPP

Mean predicted aligned error: 10.52 Å

pLDDT: mean 92.54, std 4.84, range [71.5, 98.31]

Foldseek 3Di:
DQVVLLVVLQVLVVCVVVPDDQLVSLLVDPPPPPQSVVSNDPDDDDLVRQPQNQVSVQQVPDDAQDKDDWTDRVVGTDIDHHPDDDDDDPDDCVNCVVVVVVVVVVVVQQVVLVVLQVVLLVCCLVPNNCVSQVVVVHDDDDDDDDDLCDADPPQGDDNQVSCVLVVDDPPDGWDWTDGPNGIDTDDHPDDDDD